Protein AF-A0A1Q4YQM9-F1 (afdb_monomer_lite)

Foldseek 3Di:
DDDQDDDLVLLPVQADPVQLVLLVVQLVVVQWADWDDAAQKTWTFGDDVHTKIKIWGQDPVGIFIAIPALCRVVRGCGSPVNNSSVVCCVVCVDDDDDHDDDDDPDDPVRVVVVLVPDDPVVVVVVLVVVCVVDLLSQLLVCVVVPDDLQPSHDCVVLLVQLCVLLVDPAAADPVRLSVSLVSLVVSLVVLLVSLVSLSLVSSLVSLVSSLVSLVVCCVRYPPNVSSVVSNVSSVVSNVSSVVSVVD

Secondary structure (DSSP, 8-state):
-------HHHHHHHS-HHHHHHHHHHHHTT-EEEEEEETTEEEEEEESSSEEEEEEEEETTEEEEEESSHHHHTT---HHHHHHHHHHHHH-TT--------PPPPPHHHHHHHHHTS-HHHHHHHHHHHHHH-HHHHHHHHHHTT--HHHHS--HHHHHHHHHHH--SS-B-HHHHHHHHHHHHHHHHHHHHHHHTT-HHHHHHHHHHHHHHHHHTTTTBS-HHHHHHHHHHHHHHHHHHHHHHT-

Structure (mmCIF, N/CA/C/O backbone):
data_AF-A0A1Q4YQM9-F1
#
_entry.id   AF-A0A1Q4YQM9-F1
#
loop_
_atom_site.group_PDB
_atom_site.id
_atom_site.type_symbol
_atom_site.label_atom_id
_atom_site.label_alt_id
_atom_site.label_comp_id
_atom_site.label_asym_id
_atom_site.label_entity_id
_atom_site.label_seq_id
_atom_site.pdbx_PDB_ins_code
_atom_site.Cartn_x
_atom_site.Cartn_y
_atom_site.Cartn_z
_atom_site.occupancy
_atom_site.B_iso_or_equiv
_atom_site.auth_seq_id
_atom_site.auth_comp_id
_atom_site.auth_asym_id
_atom_site.auth_atom_id
_atom_site.pdbx_PDB_model_num
ATOM 1 N N . MET A 1 1 ? -10.396 19.584 -38.833 1.00 38.09 1 MET A N 1
ATOM 2 C CA . MET A 1 1 ? -9.869 18.971 -37.594 1.00 38.09 1 MET A CA 1
ATOM 3 C C . MET A 1 1 ? -8.945 17.856 -38.032 1.00 38.09 1 MET A C 1
ATOM 5 O O . MET A 1 1 ? -9.412 16.983 -38.746 1.00 38.09 1 MET A O 1
ATOM 9 N N . VAL A 1 2 ? -7.650 17.946 -37.731 1.00 40.41 2 VAL A N 1
ATOM 10 C CA . VAL A 1 2 ? -6.676 16.933 -38.163 1.00 40.41 2 VAL A CA 1
ATOM 11 C C . VAL A 1 2 ? -6.858 15.712 -37.265 1.00 40.41 2 VAL A C 1
ATOM 13 O O . VAL A 1 2 ? -6.716 15.824 -36.047 1.00 40.41 2 VAL A O 1
ATOM 16 N N . ALA A 1 3 ? -7.261 14.588 -37.851 1.00 51.81 3 ALA A N 1
ATOM 17 C CA . ALA A 1 3 ? -7.254 13.307 -37.164 1.00 51.81 3 ALA A CA 1
ATOM 18 C C . ALA A 1 3 ? -5.792 12.949 -36.869 1.00 51.81 3 ALA A C 1
ATOM 20 O O . ALA A 1 3 ? -4.957 12.982 -37.769 1.00 51.81 3 ALA A O 1
ATOM 21 N N . VAL A 1 4 ? -5.469 12.681 -35.605 1.00 62.34 4 VAL A N 1
ATOM 22 C CA . VAL A 1 4 ? -4.157 12.141 -35.243 1.00 62.34 4 VAL A CA 1
ATOM 23 C C . VAL A 1 4 ? -4.211 10.656 -35.563 1.00 62.34 4 VAL A C 1
ATOM 25 O O . VAL A 1 4 ? -4.859 9.892 -34.849 1.00 62.34 4 VAL A O 1
ATOM 28 N N . GLU A 1 5 ? -3.593 10.277 -36.674 1.00 68.88 5 GLU A N 1
ATOM 29 C CA . GLU A 1 5 ? -3.421 8.881 -37.048 1.00 68.88 5 GLU A CA 1
ATOM 30 C C . GLU A 1 5 ? -2.278 8.301 -36.210 1.00 68.88 5 GLU A C 1
ATOM 32 O O . GLU A 1 5 ? -1.189 8.870 -36.156 1.00 68.88 5 GLU A O 1
ATOM 37 N N . VAL A 1 6 ? -2.556 7.221 -35.479 1.00 78.69 6 VAL A N 1
ATOM 38 C CA . VAL A 1 6 ? -1.548 6.510 -34.689 1.00 78.69 6 VAL A CA 1
ATOM 39 C C . VAL A 1 6 ? -1.203 5.237 -35.437 1.00 78.69 6 VAL A C 1
ATOM 41 O O . VAL A 1 6 ? -2.072 4.400 -35.669 1.00 78.69 6 VAL A O 1
ATOM 44 N N . ASP A 1 7 ? 0.065 5.091 -35.791 1.00 84.75 7 ASP A N 1
ATOM 45 C CA . ASP A 1 7 ? 0.609 3.928 -36.477 1.00 84.75 7 ASP A CA 1
ATOM 46 C C . ASP A 1 7 ? 1.768 3.304 -35.681 1.00 84.75 7 ASP A C 1
ATOM 48 O O . ASP A 1 7 ? 2.156 3.766 -34.603 1.00 84.75 7 ASP A O 1
ATOM 52 N N . VAL A 1 8 ? 2.335 2.218 -36.209 1.00 87.50 8 VAL A N 1
ATOM 53 C CA . VAL A 1 8 ? 3.475 1.538 -35.575 1.00 87.50 8 VAL A CA 1
ATOM 54 C C . VAL A 1 8 ? 4.694 2.467 -35.480 1.00 87.50 8 VAL A C 1
ATOM 56 O O . VAL A 1 8 ? 5.424 2.410 -34.489 1.00 87.50 8 VAL A O 1
ATOM 59 N N . GLY A 1 9 ? 4.893 3.354 -36.463 1.00 85.75 9 GLY A N 1
ATOM 60 C CA . GLY A 1 9 ? 5.963 4.355 -36.453 1.00 85.75 9 GLY A CA 1
ATOM 61 C C . GLY A 1 9 ? 5.841 5.332 -35.282 1.00 85.75 9 GLY A C 1
ATOM 62 O O . GLY A 1 9 ? 6.824 5.601 -34.594 1.00 85.75 9 GLY A O 1
ATOM 63 N N . THR A 1 10 ? 4.620 5.776 -34.988 1.00 86.62 10 THR A N 1
ATOM 64 C CA . THR A 1 10 ? 4.292 6.628 -33.841 1.00 86.62 10 THR A CA 1
ATOM 65 C C . THR A 1 10 ? 4.649 5.938 -32.530 1.00 86.62 10 THR A C 1
ATOM 67 O O . THR A 1 10 ? 5.300 6.535 -31.677 1.00 86.62 10 THR A O 1
ATOM 70 N N . VAL A 1 11 ? 4.278 4.663 -32.370 1.00 90.06 11 VAL A N 1
ATOM 71 C CA . VAL A 1 11 ? 4.613 3.883 -31.165 1.00 90.06 11 VAL A CA 1
ATOM 72 C C . VAL A 1 11 ? 6.128 3.714 -31.026 1.00 90.06 11 VAL A C 1
ATOM 74 O O . VAL A 1 11 ? 6.663 3.856 -29.927 1.00 90.06 11 VAL A O 1
ATOM 77 N N . ARG A 1 12 ? 6.833 3.469 -32.136 1.00 90.00 12 ARG A N 1
ATOM 78 C CA . ARG A 1 12 ? 8.295 3.335 -32.157 1.00 90.00 12 ARG A CA 1
ATOM 79 C C . ARG A 1 12 ? 9.017 4.636 -31.799 1.00 90.00 12 ARG A C 1
ATOM 81 O O . ARG A 1 12 ? 10.088 4.574 -31.217 1.00 90.00 12 ARG A O 1
ATOM 88 N N . GLY A 1 13 ? 8.436 5.796 -32.103 1.00 88.88 13 GLY A N 1
ATOM 89 C CA . GLY A 1 13 ? 8.988 7.100 -31.720 1.00 88.88 13 GLY A CA 1
ATOM 90 C C . GLY A 1 13 ? 8.779 7.483 -30.249 1.00 88.88 13 GLY A C 1
ATOM 91 O O . GLY A 1 13 ? 9.413 8.424 -29.780 1.00 88.88 13 GLY A O 1
ATOM 92 N N . LEU A 1 14 ? 7.894 6.787 -29.526 1.00 89.38 14 LEU A N 1
ATOM 93 C CA . LEU A 1 14 ? 7.572 7.077 -28.121 1.00 89.38 14 LEU A CA 1
ATOM 94 C C . LEU A 1 14 ? 8.358 6.221 -27.125 1.00 89.38 14 LEU A C 1
ATOM 96 O O . LEU A 1 14 ? 8.492 6.616 -25.969 1.00 89.38 14 LEU A O 1
ATOM 100 N N . ALA A 1 15 ? 8.839 5.057 -27.557 1.00 89.69 15 ALA A N 1
ATOM 101 C CA . ALA A 1 15 ? 9.571 4.107 -26.729 1.00 89.69 15 ALA A CA 1
ATOM 102 C C . ALA A 1 15 ? 11.045 4.045 -27.138 1.00 89.69 15 ALA A C 1
ATOM 104 O O . ALA A 1 15 ? 11.381 4.203 -28.312 1.00 89.69 15 ALA A O 1
ATOM 105 N N . ASP A 1 16 ? 11.927 3.753 -26.183 1.00 88.88 16 ASP A N 1
ATOM 106 C CA . ASP A 1 16 ? 13.296 3.367 -26.512 1.00 88.88 16 ASP A CA 1
ATOM 107 C C . ASP A 1 16 ? 13.315 2.025 -27.287 1.00 88.88 16 ASP A C 1
ATOM 109 O O . ASP A 1 16 ? 12.372 1.226 -27.174 1.00 88.88 16 ASP A O 1
ATOM 113 N N . PRO A 1 17 ? 14.376 1.735 -28.066 1.00 87.19 17 PRO A N 1
ATOM 114 C CA . PRO A 1 17 ? 14.434 0.532 -28.897 1.00 87.19 17 PRO A CA 1
ATOM 115 C C . PRO A 1 17 ? 14.238 -0.782 -28.124 1.00 87.19 17 PRO A C 1
ATOM 117 O O . PRO A 1 17 ? 13.529 -1.665 -28.608 1.00 87.19 17 PRO A O 1
ATOM 120 N N . LYS A 1 18 ? 14.799 -0.894 -26.909 1.00 85.31 18 LYS A N 1
ATOM 121 C CA . LYS A 1 18 ? 14.721 -2.103 -26.069 1.00 85.31 18 LYS A CA 1
ATOM 122 C C . LYS A 1 18 ? 13.300 -2.294 -25.528 1.00 85.31 18 LYS A C 1
ATOM 124 O O . LYS A 1 18 ? 12.785 -3.413 -25.511 1.00 85.31 18 LYS A O 1
ATOM 129 N N . SER A 1 19 ? 12.621 -1.218 -25.125 1.00 90.00 19 SER A N 1
ATOM 130 C CA . SER A 1 19 ? 11.203 -1.263 -24.742 1.00 90.00 19 SER A CA 1
ATOM 131 C C . SER A 1 19 ? 10.294 -1.633 -25.908 1.00 90.00 19 SER A C 1
ATOM 133 O O . SER A 1 19 ? 9.313 -2.353 -25.699 1.00 90.00 19 SER A O 1
ATOM 135 N N . PHE A 1 20 ? 10.600 -1.160 -27.120 1.00 92.00 20 PHE A N 1
ATOM 136 C CA . PHE A 1 20 ? 9.814 -1.487 -28.305 1.00 92.00 20 PHE A CA 1
ATOM 137 C C . PHE A 1 20 ? 9.898 -2.980 -28.642 1.00 92.00 20 PHE A C 1
ATOM 139 O O . PHE A 1 20 ? 8.862 -3.638 -28.722 1.00 92.00 20 PHE A O 1
ATOM 146 N N . GLU A 1 21 ? 11.115 -3.519 -28.744 1.00 89.25 21 GLU A N 1
ATOM 147 C CA . GLU A 1 21 ? 11.377 -4.939 -29.021 1.00 89.25 21 GLU A CA 1
ATOM 148 C C . GLU A 1 21 ? 10.673 -5.851 -28.005 1.00 89.25 21 GLU A C 1
ATOM 150 O O . GLU A 1 21 ? 9.863 -6.705 -28.368 1.00 89.25 21 GLU A O 1
ATOM 155 N N . ARG A 1 22 ? 10.856 -5.588 -26.705 1.00 89.88 22 ARG A N 1
ATOM 156 C CA . ARG A 1 22 ? 10.175 -6.350 -25.643 1.00 89.88 22 ARG A CA 1
ATOM 157 C C . ARG A 1 22 ? 8.652 -6.207 -25.697 1.00 89.88 22 ARG A C 1
ATOM 159 O O . ARG A 1 22 ? 7.922 -7.116 -25.302 1.00 89.88 22 ARG A O 1
ATOM 166 N N . GLY A 1 23 ? 8.144 -5.064 -26.151 1.00 91.31 23 GLY A N 1
ATOM 167 C CA . GLY A 1 23 ? 6.715 -4.858 -26.373 1.00 91.31 23 GLY A CA 1
ATOM 168 C C . GLY A 1 23 ? 6.155 -5.769 -27.470 1.00 91.31 23 GLY A C 1
ATOM 169 O O . GLY A 1 23 ? 5.066 -6.327 -27.306 1.00 91.31 23 GLY A O 1
ATOM 170 N N . GLU A 1 24 ? 6.910 -5.968 -28.554 1.00 92.75 24 GLU A N 1
ATOM 171 C CA . GLU A 1 24 ? 6.566 -6.918 -29.619 1.00 92.75 24 GLU A CA 1
ATOM 172 C C . GLU A 1 24 ? 6.553 -8.359 -29.100 1.00 92.75 24 GLU A C 1
ATOM 174 O O . GLU A 1 24 ? 5.589 -9.089 -29.349 1.00 92.75 24 GLU A O 1
ATOM 179 N N . GLU A 1 25 ? 7.557 -8.744 -28.309 1.00 87.44 25 GLU A N 1
ATOM 180 C CA . GLU A 1 25 ? 7.632 -10.064 -27.671 1.00 87.44 25 GLU A CA 1
ATOM 181 C C . GLU A 1 25 ? 6.426 -10.339 -26.764 1.00 87.44 25 GLU A C 1
ATOM 183 O O . GLU A 1 25 ? 5.825 -11.410 -26.825 1.00 87.44 25 GLU A O 1
ATOM 188 N N . TYR A 1 26 ? 6.022 -9.370 -25.936 1.00 86.12 26 TYR A N 1
ATOM 189 C CA . TYR A 1 26 ? 4.889 -9.535 -25.017 1.00 86.12 26 TYR A CA 1
ATOM 190 C C . TYR A 1 26 ? 3.564 -9.695 -25.760 1.00 86.12 26 TYR A C 1
ATOM 192 O O . TYR A 1 26 ? 2.707 -10.487 -25.352 1.00 86.12 26 TYR A O 1
ATOM 200 N N . LEU A 1 27 ? 3.392 -8.962 -26.860 1.00 87.81 27 LEU A N 1
ATOM 201 C CA . LEU A 1 27 ? 2.240 -9.133 -27.732 1.00 87.81 27 LEU A CA 1
ATOM 202 C C . LEU A 1 27 ? 2.256 -10.508 -28.410 1.00 87.81 27 LEU A C 1
ATOM 204 O O . LEU A 1 27 ? 1.228 -11.185 -28.426 1.00 87.81 27 LEU A O 1
ATOM 208 N N . ALA A 1 28 ? 3.405 -10.933 -28.941 1.00 81.56 28 ALA A N 1
ATOM 209 C CA . ALA A 1 28 ? 3.567 -12.244 -29.569 1.00 81.56 28 ALA A CA 1
ATOM 210 C C . ALA A 1 28 ? 3.307 -13.394 -28.581 1.00 81.56 28 ALA A C 1
ATOM 212 O O . ALA A 1 28 ? 2.657 -14.373 -28.934 1.00 81.56 28 ALA A O 1
ATOM 213 N N . ALA A 1 29 ? 3.717 -13.231 -27.321 1.00 80.31 29 ALA A N 1
ATOM 214 C CA . ALA A 1 29 ? 3.459 -14.168 -26.231 1.00 80.31 29 ALA A CA 1
ATOM 215 C C . ALA A 1 29 ? 2.008 -14.135 -25.702 1.00 80.31 29 ALA A C 1
ATOM 217 O O . ALA A 1 29 ? 1.689 -14.839 -24.745 1.00 80.31 29 ALA A O 1
ATOM 218 N N . GLY A 1 30 ? 1.120 -13.309 -26.272 1.00 80.06 30 GLY A N 1
ATOM 219 C CA . GLY A 1 30 ? -0.293 -13.249 -25.884 1.00 80.06 30 GLY A CA 1
ATOM 220 C C . GLY A 1 30 ? -0.543 -12.689 -24.479 1.00 80.06 30 GLY A C 1
ATOM 221 O O . GLY A 1 30 ? -1.596 -12.947 -23.897 1.00 80.06 30 GLY A O 1
ATOM 222 N N . ARG A 1 31 ? 0.404 -11.918 -23.931 1.00 85.81 31 ARG A N 1
ATOM 223 C CA . ARG A 1 31 ? 0.367 -11.396 -22.552 1.00 85.81 31 ARG A CA 1
ATOM 224 C C . ARG A 1 31 ? -0.571 -10.204 -22.362 1.00 85.81 31 ARG A C 1
ATOM 226 O O . ARG A 1 31 ? -0.808 -9.769 -21.240 1.00 85.81 31 ARG A O 1
ATOM 233 N N . VAL A 1 32 ? -1.110 -9.646 -23.443 1.00 88.56 32 VAL A N 1
ATOM 234 C CA . VAL A 1 32 ? -2.056 -8.526 -23.389 1.00 88.56 32 VAL A CA 1
ATOM 235 C C . VAL A 1 32 ? -3.478 -9.070 -23.246 1.00 88.56 32 VAL A C 1
ATOM 237 O O . VAL A 1 32 ? -3.999 -9.748 -24.130 1.00 88.56 32 VAL A O 1
ATOM 240 N N . ARG A 1 33 ? -4.126 -8.756 -22.125 1.00 82.44 33 ARG A N 1
ATOM 241 C CA . ARG A 1 33 ? -5.477 -9.195 -21.761 1.00 82.44 33 ARG A CA 1
ATOM 242 C C . ARG A 1 33 ? -6.412 -8.003 -21.592 1.00 82.44 33 ARG A C 1
ATOM 244 O O . ARG A 1 33 ? -5.987 -6.891 -21.284 1.00 82.44 33 ARG A O 1
ATOM 251 N N . ARG A 1 34 ? -7.718 -8.263 -21.725 1.00 79.56 34 ARG A N 1
ATOM 252 C CA . ARG A 1 34 ? -8.793 -7.297 -21.422 1.00 79.56 34 ARG A CA 1
ATOM 253 C C . ARG A 1 34 ? -8.592 -5.940 -22.115 1.00 79.56 34 ARG A C 1
ATOM 255 O O . ARG A 1 34 ? -8.794 -4.898 -21.495 1.00 79.56 34 ARG A O 1
ATOM 262 N N . VAL A 1 35 ? -8.162 -5.961 -23.379 1.00 83.50 35 VAL A N 1
ATOM 263 C CA . VAL A 1 35 ? -8.055 -4.743 -24.188 1.00 83.50 35 VAL A CA 1
ATOM 264 C C . VAL A 1 35 ? -9.456 -4.169 -24.362 1.00 83.50 35 VAL A C 1
ATOM 266 O O . VAL A 1 35 ? -10.364 -4.860 -24.818 1.00 83.50 35 VAL A O 1
ATOM 269 N N . ALA A 1 36 ? -9.627 -2.916 -23.969 1.00 79.06 36 ALA A N 1
ATOM 270 C CA . ALA A 1 36 ? -10.866 -2.175 -24.111 1.00 79.06 36 ALA A CA 1
ATOM 271 C C . ALA A 1 36 ? -10.549 -0.782 -24.648 1.00 79.06 36 ALA A C 1
ATOM 273 O O . ALA A 1 36 ? -9.665 -0.098 -24.130 1.00 79.06 36 ALA A O 1
ATOM 274 N N . VAL A 1 37 ? -11.287 -0.371 -25.673 1.00 81.94 37 VAL A N 1
ATOM 275 C CA . VAL A 1 37 ? -11.191 0.957 -26.280 1.00 81.94 37 VAL A CA 1
ATOM 276 C C . VA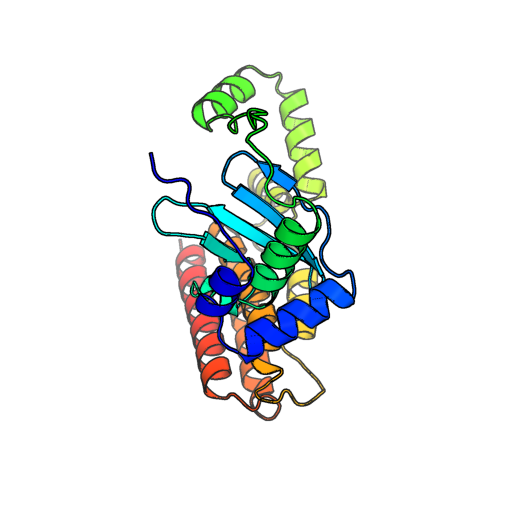L A 1 37 ? -12.392 1.779 -25.819 1.00 81.94 37 VAL A C 1
ATOM 278 O O . VAL A 1 37 ? -13.523 1.297 -25.839 1.00 81.94 37 VAL A O 1
ATOM 281 N N . ASP A 1 38 ? -12.137 3.002 -25.369 1.00 67.81 38 ASP A N 1
ATOM 282 C CA . ASP A 1 38 ? -13.124 3.939 -24.835 1.00 67.81 38 ASP A CA 1
ATOM 283 C C . ASP A 1 38 ? -12.843 5.344 -25.382 1.00 67.81 38 ASP A C 1
ATOM 285 O O . ASP A 1 38 ? -11.981 6.072 -24.879 1.00 67.81 38 ASP A O 1
ATOM 289 N N . GLY A 1 39 ? -13.529 5.700 -26.473 1.00 73.88 39 GLY A N 1
ATOM 290 C CA . GLY A 1 39 ? -13.362 6.977 -27.164 1.00 73.88 39 GLY A CA 1
ATOM 291 C C . GLY A 1 39 ? -11.933 7.186 -27.671 1.00 73.88 39 GLY A C 1
ATOM 292 O O . GLY A 1 39 ? -11.551 6.656 -28.708 1.00 73.88 39 GLY A O 1
ATOM 293 N N . THR A 1 40 ? -11.154 7.995 -26.949 1.00 78.50 40 THR A N 1
ATOM 294 C CA . THR A 1 40 ? -9.736 8.270 -27.240 1.00 78.50 40 THR A CA 1
ATOM 295 C C . THR A 1 40 ? -8.787 7.559 -26.278 1.00 78.50 40 THR A C 1
ATOM 297 O O . THR A 1 40 ? -7.625 7.938 -26.190 1.00 78.50 40 THR A O 1
ATOM 300 N N . SER A 1 41 ? -9.258 6.582 -25.506 1.00 82.94 41 SER A N 1
ATOM 301 C CA . SER A 1 41 ? -8.451 5.857 -24.529 1.00 82.94 41 SER A CA 1
ATOM 302 C C . SER A 1 41 ? -8.445 4.363 -24.816 1.00 82.94 41 SER A C 1
ATOM 304 O O . SER A 1 41 ? -9.469 3.786 -25.168 1.00 82.94 41 SER A O 1
ATOM 306 N N . VAL A 1 42 ? -7.298 3.719 -24.633 1.00 88.75 42 VAL A N 1
ATOM 307 C CA . VAL A 1 42 ? -7.148 2.265 -24.699 1.00 88.75 42 VAL A CA 1
ATOM 308 C C . VAL A 1 42 ? -6.683 1.790 -23.340 1.00 88.75 42 VAL A C 1
ATOM 310 O O . VAL A 1 42 ? -5.647 2.225 -22.851 1.00 88.75 42 VAL A O 1
ATOM 313 N N . THR A 1 43 ? -7.420 0.877 -22.723 1.00 90.12 43 THR A N 1
ATOM 314 C CA . THR A 1 43 ? -7.008 0.231 -21.476 1.00 90.12 43 THR A CA 1
ATOM 315 C C . THR A 1 43 ? -6.741 -1.241 -21.703 1.00 90.12 43 THR A C 1
ATOM 317 O O . THR A 1 43 ? -7.474 -1.889 -22.445 1.00 90.12 43 THR A O 1
ATOM 320 N N . ALA A 1 44 ? -5.728 -1.781 -21.040 1.00 90.44 44 ALA A N 1
ATOM 321 C CA . ALA A 1 44 ? -5.449 -3.208 -21.046 1.00 90.44 44 ALA A CA 1
ATOM 322 C C . ALA A 1 44 ? -4.845 -3.648 -19.714 1.00 90.44 44 ALA A C 1
ATOM 324 O O . ALA A 1 44 ? -4.382 -2.838 -18.907 1.00 90.44 44 ALA A O 1
ATOM 325 N N . THR A 1 45 ? -4.855 -4.956 -19.490 1.00 88.25 45 THR A N 1
ATOM 326 C CA . THR A 1 45 ? -4.042 -5.606 -18.464 1.00 88.25 45 THR A CA 1
ATOM 327 C C . THR A 1 45 ? -2.946 -6.385 -19.172 1.00 88.25 45 THR A C 1
ATOM 329 O O . THR A 1 45 ? -3.258 -7.233 -20.000 1.00 88.25 45 THR A O 1
ATOM 332 N N . VAL A 1 46 ? -1.679 -6.106 -18.882 1.00 88.69 46 VAL A N 1
ATOM 333 C CA . VAL A 1 46 ? -0.554 -6.835 -19.478 1.00 88.69 46 VAL A CA 1
ATOM 334 C C . VAL A 1 46 ? 0.088 -7.717 -18.418 1.00 88.69 46 VAL A C 1
ATOM 336 O O . VAL A 1 46 ? 0.492 -7.228 -17.365 1.00 88.69 46 VAL A O 1
ATOM 339 N N . GLU A 1 47 ? 0.154 -9.014 -18.694 1.00 79.56 47 GLU A N 1
ATOM 340 C CA . GLU A 1 47 ? 0.790 -10.023 -17.850 1.00 79.56 47 GLU A CA 1
ATOM 341 C C . GLU A 1 47 ? 2.314 -9.935 -18.020 1.00 79.56 47 GLU A C 1
ATOM 343 O O . GLU A 1 47 ? 2.868 -10.289 -19.057 1.00 79.56 47 GLU A O 1
ATOM 348 N N . GLY A 1 48 ? 3.005 -9.402 -17.017 1.00 77.56 48 GLY A N 1
ATOM 349 C CA . GLY A 1 48 ? 4.457 -9.494 -16.874 1.00 77.56 48 GLY A CA 1
ATOM 350 C C . GLY A 1 48 ? 4.793 -10.354 -15.664 1.00 77.56 48 GLY A C 1
ATOM 351 O O . GLY A 1 48 ? 4.185 -11.399 -15.460 1.00 77.56 48 GLY A O 1
ATOM 352 N N . SER A 1 49 ? 5.701 -9.872 -14.816 1.00 69.75 49 SER A N 1
ATOM 353 C CA . SER A 1 49 ? 5.860 -10.419 -13.462 1.00 69.75 49 SER A CA 1
ATOM 354 C C . SER A 1 49 ? 4.549 -10.318 -12.659 1.00 69.75 49 SER A C 1
ATOM 356 O O . SER A 1 49 ? 4.264 -11.172 -11.833 1.00 69.75 49 SER A O 1
ATOM 358 N N . TYR A 1 50 ? 3.730 -9.294 -12.949 1.00 72.75 50 TYR A N 1
ATOM 359 C CA . TYR A 1 50 ? 2.388 -9.072 -12.400 1.00 72.75 50 TYR A CA 1
ATOM 360 C C . TYR A 1 50 ? 1.436 -8.617 -13.505 1.00 72.75 50 TYR A C 1
ATOM 362 O O . TYR A 1 50 ? 1.847 -8.282 -14.619 1.00 72.75 50 TYR A O 1
ATOM 370 N N . ALA A 1 51 ? 0.149 -8.559 -13.178 1.00 77.75 51 ALA A N 1
ATOM 371 C CA . ALA A 1 51 ? -0.852 -7.921 -14.016 1.00 77.75 51 ALA A CA 1
ATOM 372 C C . ALA A 1 51 ? -0.728 -6.389 -13.927 1.00 77.75 51 ALA A C 1
ATOM 374 O O . ALA A 1 51 ? -1.197 -5.766 -12.970 1.00 77.75 51 ALA A O 1
ATOM 375 N N . TYR A 1 52 ? -0.124 -5.768 -14.939 1.00 85.00 52 TYR A N 1
ATOM 376 C CA . TYR A 1 52 ? 0.018 -4.316 -15.011 1.00 85.00 52 TYR A CA 1
ATOM 377 C C . TYR A 1 52 ? -1.163 -3.684 -15.739 1.00 85.00 52 TYR A C 1
ATOM 379 O O . TYR A 1 52 ? -1.551 -4.121 -16.824 1.00 85.00 52 TYR A O 1
ATOM 387 N N . ARG A 1 53 ? -1.728 -2.619 -15.163 1.00 91.75 53 ARG A N 1
ATOM 388 C CA . ARG A 1 53 ? -2.783 -1.837 -15.814 1.00 91.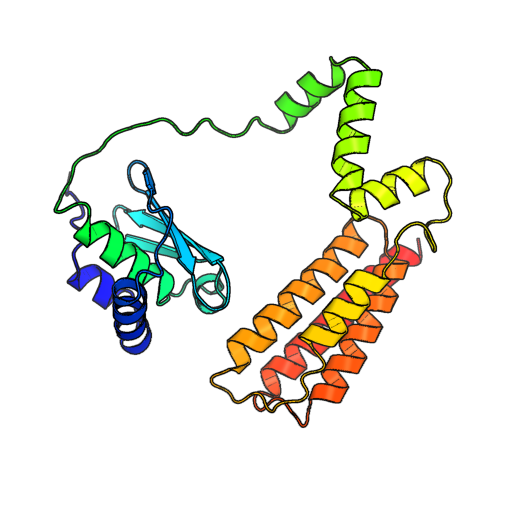75 53 ARG A CA 1
ATOM 389 C C . ARG A 1 53 ? -2.141 -0.800 -16.718 1.00 91.75 53 ARG A C 1
ATOM 391 O O . ARG A 1 53 ? -1.356 0.030 -16.260 1.00 91.75 53 ARG A O 1
ATOM 398 N N . VAL A 1 54 ? -2.498 -0.850 -17.991 1.00 93.50 54 VAL A N 1
ATOM 399 C CA . VAL A 1 54 ? -2.043 0.091 -19.010 1.00 93.50 54 VAL A CA 1
ATOM 400 C C . VAL A 1 54 ? -3.219 0.944 -19.443 1.00 93.50 54 VAL A C 1
ATOM 402 O O . VAL A 1 54 ? -4.326 0.438 -19.639 1.00 93.50 54 VAL A O 1
ATOM 405 N N . ARG A 1 55 ? -2.967 2.239 -19.608 1.00 92.81 55 ARG A N 1
ATOM 406 C CA . ARG A 1 55 ? -3.876 3.185 -20.237 1.00 92.81 55 ARG A CA 1
ATOM 407 C C . ARG A 1 55 ? -3.115 4.015 -21.257 1.00 92.81 55 ARG A C 1
ATOM 409 O O . ARG A 1 55 ? -2.166 4.703 -20.904 1.00 92.81 55 ARG A O 1
ATOM 416 N N . LEU A 1 56 ? -3.564 3.980 -22.498 1.00 92.00 56 LEU A N 1
ATOM 417 C CA . LEU A 1 56 ? -3.116 4.863 -23.559 1.00 92.00 56 LEU A CA 1
ATOM 418 C C . LEU A 1 56 ? -4.197 5.909 -23.799 1.00 92.00 56 LEU A C 1
ATOM 420 O O . LEU A 1 56 ? -5.375 5.573 -23.784 1.00 92.00 56 LEU A O 1
ATOM 424 N N . ASP A 1 57 ? -3.821 7.160 -24.025 1.00 88.56 57 ASP A N 1
ATOM 425 C CA . ASP A 1 57 ? -4.748 8.218 -24.415 1.00 88.56 57 ASP A CA 1
ATOM 426 C C . ASP A 1 57 ? -4.250 8.862 -25.717 1.00 88.56 57 ASP A C 1
ATOM 428 O O . ASP A 1 57 ? -3.128 9.373 -25.785 1.00 88.56 57 ASP A O 1
ATOM 432 N N . VAL A 1 58 ? -5.093 8.844 -26.748 1.00 85.06 58 VAL A N 1
ATOM 433 C CA . VAL A 1 58 ? -4.905 9.558 -28.012 1.00 85.06 58 VAL A CA 1
ATOM 434 C C . VAL A 1 58 ? -5.257 11.023 -27.781 1.00 85.06 58 VAL A C 1
ATOM 436 O O . VAL A 1 58 ? -6.400 11.385 -27.496 1.00 85.06 58 VAL A O 1
ATOM 439 N N . THR A 1 59 ? -4.257 11.885 -27.887 1.00 79.06 59 THR A N 1
ATOM 440 C CA . THR A 1 59 ? -4.383 13.328 -27.679 1.00 79.06 59 THR A CA 1
ATOM 441 C C . THR A 1 59 ? -4.180 14.076 -28.993 1.00 79.06 59 THR A C 1
ATOM 443 O O . THR A 1 59 ? -3.711 13.518 -29.981 1.00 79.06 59 THR A O 1
ATOM 446 N N . ARG A 1 60 ? -4.442 15.391 -29.001 1.00 69.19 60 ARG A N 1
ATOM 447 C CA . ARG A 1 60 ? -4.125 16.252 -30.159 1.00 69.19 60 ARG A CA 1
ATOM 448 C C . ARG A 1 60 ? -2.625 16.308 -30.492 1.00 69.19 60 ARG A C 1
ATOM 450 O O . ARG A 1 60 ? -2.278 16.805 -31.554 1.00 69.19 60 ARG A O 1
ATOM 457 N N . ARG A 1 61 ? -1.753 15.869 -29.575 1.00 69.00 61 ARG A N 1
ATOM 458 C CA . ARG A 1 61 ? -0.288 15.871 -29.721 1.00 69.00 61 ARG A CA 1
ATOM 459 C C . ARG A 1 61 ? 0.289 14.487 -30.049 1.00 69.00 61 ARG A C 1
ATOM 461 O O . ARG A 1 61 ? 1.502 14.368 -30.122 1.00 69.00 61 ARG A O 1
ATOM 468 N N . GLY A 1 62 ? -0.548 13.460 -30.214 1.00 78.50 62 GLY A N 1
ATOM 469 C CA . GLY A 1 62 ? -0.101 12.075 -30.379 1.00 78.50 62 GLY A CA 1
ATOM 470 C C . GLY A 1 62 ? -0.633 11.146 -29.290 1.00 78.50 62 GLY A C 1
ATOM 471 O O . GLY A 1 62 ? -1.546 11.493 -28.535 1.00 78.50 62 GLY A O 1
ATOM 472 N N . LEU A 1 63 ? -0.048 9.955 -29.212 1.00 86.44 63 LEU A N 1
ATOM 473 C CA . LEU A 1 63 ? -0.373 8.934 -28.222 1.00 86.44 63 LEU A CA 1
ATOM 474 C C . LEU A 1 63 ? 0.407 9.185 -26.922 1.00 86.44 63 LEU A C 1
ATOM 476 O O . LEU A 1 63 ? 1.617 9.377 -26.948 1.00 86.44 63 LEU A O 1
ATOM 480 N N . SER A 1 64 ? -0.275 9.156 -25.781 1.00 88.38 64 SER A N 1
ATOM 481 C CA . SER A 1 64 ? 0.358 9.137 -24.456 1.00 88.38 64 SER A CA 1
ATOM 482 C C . SER A 1 64 ? 0.055 7.821 -23.749 1.00 88.38 64 SER A C 1
ATOM 484 O O . SER A 1 64 ? -0.997 7.229 -23.988 1.00 88.38 64 SER A O 1
ATOM 486 N N . GLY A 1 65 ? 0.964 7.349 -22.897 1.00 90.06 65 GLY A N 1
ATOM 487 C CA . GLY A 1 65 ? 0.829 6.078 -22.189 1.00 90.06 65 GLY A CA 1
ATOM 488 C C . GLY A 1 65 ? 1.076 6.233 -20.695 1.00 90.06 65 GLY A C 1
ATOM 489 O O . GLY A 1 65 ? 1.979 6.949 -20.283 1.00 90.06 65 GLY A O 1
ATOM 490 N N . ARG A 1 66 ? 0.265 5.554 -19.886 1.00 90.25 66 ARG A N 1
ATOM 491 C CA . ARG A 1 66 ? 0.459 5.364 -18.447 1.00 90.25 66 ARG A CA 1
ATOM 492 C C . ARG A 1 66 ? 0.406 3.877 -18.151 1.00 90.25 66 ARG A C 1
ATOM 494 O O . ARG A 1 66 ? -0.522 3.188 -18.579 1.00 90.25 66 ARG A O 1
ATOM 501 N N . CYS A 1 67 ? 1.376 3.381 -17.399 1.00 90.31 67 CYS A N 1
ATOM 502 C CA . CYS A 1 67 ? 1.396 1.997 -16.952 1.00 90.31 67 CYS A CA 1
ATOM 503 C C . CYS A 1 67 ? 1.664 1.951 -15.453 1.00 90.31 67 CYS A C 1
ATOM 505 O O . CYS A 1 67 ? 2.452 2.735 -14.944 1.00 90.31 67 CYS A O 1
ATOM 507 N N . SER A 1 68 ? 1.030 1.011 -14.753 1.00 84.25 68 SER A N 1
ATOM 508 C CA . SER A 1 68 ? 1.296 0.763 -13.333 1.00 84.25 68 SER A CA 1
ATOM 509 C C . SER A 1 68 ? 2.597 -0.014 -13.070 1.00 84.25 68 SER A C 1
ATOM 511 O O . SER A 1 68 ? 2.743 -0.568 -11.984 1.00 84.25 68 SER A O 1
ATOM 513 N N . CYS A 1 69 ? 3.483 -0.158 -14.061 1.00 82.19 69 CYS A N 1
ATOM 514 C CA . CYS A 1 69 ? 4.801 -0.771 -13.886 1.00 82.19 69 CYS A CA 1
ATOM 515 C C . CYS A 1 69 ? 5.850 0.296 -13.534 1.00 82.19 69 CYS A C 1
ATOM 517 O O . CYS A 1 69 ? 5.632 1.448 -13.903 1.00 82.19 69 CYS A O 1
ATOM 519 N N . PRO A 1 70 ? 6.998 -0.079 -12.937 1.00 73.69 70 PRO A N 1
ATOM 520 C CA . PRO A 1 70 ? 8.045 0.859 -12.502 1.00 73.69 70 PRO A CA 1
ATOM 521 C C . PRO A 1 70 ? 8.432 1.876 -13.576 1.00 73.69 70 PRO A C 1
ATOM 523 O O . PRO A 1 70 ? 8.115 3.048 -13.447 1.00 73.69 70 PRO A O 1
ATOM 526 N N . HIS A 1 71 ? 8.900 1.405 -14.737 1.00 75.69 71 HIS A N 1
ATOM 527 C CA . HIS A 1 71 ? 9.263 2.296 -15.848 1.00 75.69 71 HIS A CA 1
ATOM 528 C C . HIS A 1 71 ? 8.121 3.198 -16.349 1.00 75.69 71 HIS A C 1
ATOM 530 O O . HIS A 1 71 ? 8.358 4.225 -16.969 1.00 75.69 71 HIS A O 1
ATOM 536 N N . GLY A 1 72 ? 6.864 2.785 -16.167 1.00 74.56 72 GLY A N 1
ATOM 537 C CA . GLY A 1 72 ? 5.704 3.569 -16.585 1.00 74.56 72 GLY A CA 1
ATOM 538 C C . GLY A 1 72 ? 5.283 4.620 -15.558 1.00 74.56 72 GLY A C 1
ATOM 539 O O . GLY A 1 72 ? 4.580 5.560 -15.931 1.00 74.56 72 GLY A O 1
ATOM 540 N N . ALA A 1 73 ? 5.691 4.462 -14.294 1.00 68.56 73 ALA A N 1
ATOM 541 C CA . ALA A 1 73 ? 5.425 5.411 -13.219 1.00 68.56 73 ALA A CA 1
ATOM 542 C C . ALA A 1 73 ? 6.208 6.718 -13.425 1.00 68.56 73 ALA A C 1
ATOM 544 O O . ALA A 1 73 ? 5.640 7.790 -13.228 1.00 68.56 73 ALA A O 1
ATOM 545 N N . ASP A 1 74 ? 7.423 6.631 -13.977 1.00 66.50 74 ASP A N 1
ATOM 546 C CA . ASP A 1 74 ? 8.271 7.784 -14.334 1.00 66.50 74 ASP A CA 1
ATOM 547 C C . ASP A 1 74 ? 7.850 8.472 -15.646 1.00 66.50 74 ASP A C 1
ATOM 549 O O . ASP A 1 74 ? 8.530 9.354 -16.170 1.00 66.50 74 ASP A O 1
ATOM 553 N N . GLY A 1 75 ? 6.713 8.060 -16.217 1.00 70.56 75 GLY A N 1
ATOM 554 C CA . GLY A 1 75 ? 6.167 8.618 -17.452 1.00 70.56 75 GLY A CA 1
ATOM 555 C C . GLY A 1 75 ? 6.794 8.071 -18.736 1.00 70.56 75 GLY A C 1
ATOM 556 O O . GLY A 1 75 ? 6.418 8.528 -19.819 1.00 70.56 75 GLY A O 1
ATOM 557 N N . ALA A 1 76 ? 7.695 7.083 -18.661 1.00 81.88 76 ALA A N 1
ATOM 558 C CA . ALA A 1 76 ? 8.263 6.467 -19.854 1.00 81.88 76 ALA A CA 1
ATOM 559 C C . ALA A 1 76 ? 7.239 5.574 -20.576 1.00 81.88 76 ALA A C 1
ATOM 561 O O . ALA A 1 76 ? 6.400 4.889 -19.974 1.00 81.88 76 ALA A O 1
ATOM 562 N N . PHE A 1 77 ? 7.328 5.528 -21.907 1.00 90.19 77 PHE A N 1
ATOM 563 C CA . PHE A 1 77 ? 6.490 4.654 -22.723 1.00 90.19 77 PHE A CA 1
ATOM 564 C C . PHE A 1 77 ? 7.037 3.218 -22.702 1.00 90.19 77 PHE A C 1
ATOM 566 O O . PHE A 1 77 ? 7.682 2.743 -23.631 1.00 90.19 77 PHE A O 1
ATOM 573 N N . CYS A 1 78 ? 6.792 2.523 -21.592 1.00 93.38 78 CYS A N 1
ATOM 574 C CA . CYS A 1 78 ? 7.343 1.194 -21.341 1.00 93.38 78 CYS A CA 1
ATOM 575 C C . CYS A 1 78 ? 6.858 0.120 -22.338 1.00 93.38 78 CYS A C 1
ATOM 577 O O . CYS A 1 78 ? 5.822 0.254 -22.998 1.00 93.38 78 CYS A O 1
ATOM 579 N N . LYS A 1 79 ? 7.532 -1.034 -22.334 1.00 93.44 79 LYS A N 1
ATOM 580 C CA . LYS A 1 79 ? 7.143 -2.241 -23.091 1.00 93.44 79 LYS A CA 1
ATOM 581 C C . LYS A 1 79 ? 5.666 -2.650 -22.963 1.00 93.44 79 LYS A C 1
ATOM 583 O O . LYS A 1 79 ? 5.084 -3.131 -23.929 1.00 93.44 79 LYS A O 1
ATOM 588 N N . HIS A 1 80 ? 5.017 -2.437 -21.812 1.00 95.12 80 HIS A N 1
ATOM 589 C CA . HIS A 1 80 ? 3.589 -2.749 -21.646 1.00 95.12 80 HIS A CA 1
ATOM 590 C C . HIS A 1 80 ? 2.688 -1.760 -22.404 1.00 95.12 80 HIS A C 1
ATOM 592 O O . HIS A 1 80 ? 1.665 -2.163 -22.965 1.00 95.12 80 HIS A O 1
ATOM 598 N N . CYS A 1 81 ? 3.075 -0.479 -22.451 1.00 94.56 81 CYS A N 1
ATOM 599 C CA . CYS A 1 81 ? 2.428 0.532 -23.287 1.00 94.56 81 CYS A CA 1
ATOM 600 C C . CYS A 1 81 ? 2.589 0.181 -24.769 1.00 94.56 81 CYS A C 1
ATOM 602 O O . CYS A 1 81 ? 1.597 0.204 -25.495 1.00 94.56 81 CYS A O 1
ATOM 604 N N . VAL A 1 82 ? 3.791 -0.234 -25.192 1.00 95.50 82 VAL A N 1
ATOM 605 C CA . VAL A 1 82 ? 4.050 -0.710 -26.563 1.00 95.50 82 VAL A CA 1
ATOM 606 C C . VAL A 1 82 ? 3.184 -1.923 -26.896 1.00 95.50 82 VAL A C 1
ATOM 608 O O . VAL A 1 82 ? 2.424 -1.873 -27.859 1.00 95.50 82 VAL A O 1
ATOM 611 N N . ALA A 1 83 ? 3.222 -2.981 -26.081 1.00 94.81 83 ALA A N 1
ATOM 612 C CA . ALA A 1 83 ? 2.438 -4.195 -26.310 1.00 94.81 83 ALA A CA 1
ATOM 613 C C . ALA A 1 83 ? 0.934 -3.895 -26.412 1.00 94.81 83 ALA A C 1
ATOM 615 O O . ALA A 1 83 ? 0.250 -4.424 -27.287 1.00 94.81 83 ALA A O 1
ATOM 616 N N . THR A 1 84 ? 0.423 -2.999 -25.560 1.00 94.44 84 THR A N 1
ATOM 617 C CA . THR A 1 84 ? -0.979 -2.553 -25.594 1.00 94.44 84 THR A CA 1
ATOM 618 C C . THR A 1 84 ? -1.293 -1.749 -26.855 1.00 94.44 84 THR A C 1
ATOM 620 O O . THR A 1 84 ? -2.335 -1.972 -27.469 1.00 94.44 84 THR A O 1
ATOM 623 N N . ALA A 1 85 ? -0.403 -0.843 -27.270 1.00 93.31 85 ALA A N 1
ATOM 624 C CA . ALA A 1 85 ? -0.588 -0.027 -28.466 1.00 93.31 85 ALA A CA 1
ATOM 625 C C . ALA A 1 85 ? -0.591 -0.898 -29.726 1.00 93.31 85 ALA A C 1
ATOM 627 O O . ALA A 1 85 ? -1.485 -0.787 -30.557 1.00 93.31 85 ALA A O 1
ATOM 628 N N . LEU A 1 86 ? 0.353 -1.833 -29.830 1.00 92.56 86 LEU A N 1
ATOM 629 C CA . LEU A 1 86 ? 0.424 -2.782 -30.935 1.00 92.56 86 LEU A CA 1
ATOM 630 C C . LEU A 1 86 ? -0.771 -3.750 -30.935 1.00 92.56 86 LEU A C 1
ATOM 632 O O . LEU A 1 86 ? -1.312 -4.046 -31.999 1.00 92.56 86 LEU A O 1
ATOM 636 N N . ALA A 1 87 ? -1.231 -4.208 -29.763 1.00 90.25 87 ALA A N 1
ATOM 637 C CA . ALA A 1 87 ? -2.449 -5.015 -29.652 1.00 90.25 87 ALA A CA 1
ATOM 638 C C . ALA A 1 87 ? -3.677 -4.253 -30.164 1.00 90.25 87 ALA A C 1
ATOM 640 O O . ALA A 1 87 ? -4.493 -4.812 -30.898 1.00 90.25 87 ALA A O 1
ATOM 641 N N . TRP A 1 88 ? -3.788 -2.975 -29.800 1.00 88.62 88 TRP A N 1
ATOM 642 C CA . TRP A 1 88 ? -4.853 -2.092 -30.262 1.00 88.62 88 TRP A CA 1
ATOM 643 C C . TRP A 1 88 ? -4.814 -1.902 -31.781 1.00 88.62 88 TRP A C 1
ATOM 645 O O . TRP A 1 88 ? -5.828 -2.152 -32.435 1.00 88.62 88 TRP A O 1
ATOM 655 N N . LEU A 1 89 ? -3.644 -1.576 -32.342 1.00 87.38 89 LEU A N 1
ATOM 656 C CA . LEU A 1 89 ? -3.449 -1.401 -33.786 1.00 87.38 89 LEU A CA 1
ATOM 657 C C . LEU A 1 89 ? -3.727 -2.688 -34.582 1.00 87.38 89 LEU A C 1
ATOM 659 O O . LEU A 1 89 ? -4.298 -2.618 -35.666 1.00 87.38 89 LEU A O 1
ATOM 663 N N . ARG A 1 90 ? -3.386 -3.870 -34.043 1.00 81.81 90 ARG A N 1
ATOM 664 C CA . ARG A 1 90 ? -3.698 -5.168 -34.676 1.00 81.81 90 ARG A CA 1
ATOM 665 C C . ARG A 1 90 ? -5.192 -5.494 -34.685 1.00 81.81 90 ARG A C 1
ATOM 667 O O . ARG A 1 90 ? -5.655 -6.147 -35.613 1.00 81.81 90 ARG A O 1
ATOM 674 N N . GLN A 1 91 ? -5.929 -5.101 -33.646 1.00 70.38 91 GLN A N 1
ATOM 675 C CA . GLN A 1 91 ? -7.359 -5.410 -33.516 1.00 70.38 91 GLN A CA 1
ATOM 676 C C . GLN A 1 91 ? -8.261 -4.413 -34.256 1.00 70.38 91 GLN A C 1
ATOM 678 O O . GLN A 1 91 ? -9.353 -4.785 -34.672 1.00 70.38 91 GLN A O 1
ATOM 683 N N . HIS A 1 92 ? -7.826 -3.160 -34.403 1.00 60.72 92 HIS A N 1
ATOM 684 C CA . HIS A 1 92 ? -8.656 -2.061 -34.898 1.00 60.72 92 HIS A CA 1
ATOM 685 C C . HIS A 1 92 ? -7.950 -1.318 -36.030 1.00 60.72 92 HIS A C 1
ATOM 687 O O . HIS A 1 92 ? -7.721 -0.118 -35.896 1.00 60.72 92 HIS A O 1
ATOM 693 N N . GLY A 1 93 ? -7.597 -2.008 -37.126 1.00 51.34 93 GLY A N 1
ATOM 694 C CA . GLY A 1 93 ? -7.160 -1.335 -38.355 1.00 51.34 93 GLY A CA 1
ATOM 695 C C . GLY A 1 93 ? -8.101 -0.162 -38.646 1.00 51.34 93 GLY A C 1
ATOM 696 O O . GLY A 1 93 ? -9.268 -0.402 -38.931 1.00 51.34 93 GLY A O 1
ATOM 697 N N . SER A 1 94 ? -7.603 1.055 -38.391 1.00 48.16 94 SER A N 1
ATOM 698 C CA . SER A 1 94 ? -8.307 2.349 -38.391 1.00 48.16 94 SER A CA 1
ATOM 699 C C . SER A 1 94 ? -9.834 2.280 -38.182 1.00 48.16 94 SER A C 1
ATOM 701 O O . SER A 1 94 ? -10.591 2.257 -39.148 1.00 48.16 94 SER A O 1
ATOM 703 N N . VAL A 1 95 ? -10.320 2.306 -36.927 1.00 42.59 95 VAL A N 1
ATOM 704 C CA . VAL A 1 95 ? -11.777 2.318 -36.652 1.00 42.59 95 VAL A CA 1
ATOM 705 C C . VAL A 1 95 ? -12.230 3.497 -35.788 1.00 42.59 95 VAL A C 1
ATOM 707 O O . VAL A 1 95 ? -11.662 3.796 -34.737 1.00 42.59 95 VAL A O 1
ATOM 710 N N . GLU A 1 96 ? -13.288 4.143 -36.281 1.00 39.59 96 GLU A N 1
ATOM 711 C CA . GLU A 1 96 ? -14.016 5.282 -35.728 1.00 39.59 96 GLU A CA 1
ATOM 712 C C . GLU A 1 96 ? -14.721 5.002 -34.386 1.00 39.59 96 GLU A C 1
ATOM 714 O O . GLU A 1 96 ? -15.076 3.876 -34.036 1.00 39.59 96 GLU A O 1
ATOM 719 N N . ARG A 1 97 ? -14.937 6.101 -33.649 1.00 34.94 97 ARG A N 1
ATOM 720 C CA . ARG A 1 97 ? -15.583 6.225 -32.332 1.00 34.94 97 ARG A CA 1
ATOM 721 C C . ARG A 1 97 ? -16.840 5.362 -32.160 1.00 34.94 97 ARG A C 1
ATOM 723 O O . ARG A 1 97 ? -17.833 5.566 -32.852 1.00 34.94 97 ARG A O 1
ATOM 730 N N . VAL A 1 98 ? -16.867 4.572 -31.086 1.00 35.75 98 VAL A N 1
ATOM 731 C CA . VAL A 1 98 ? -18.112 4.116 -30.450 1.00 35.75 98 VAL A CA 1
ATOM 732 C C . VAL A 1 98 ? -18.126 4.620 -29.007 1.00 35.75 98 VAL A C 1
ATOM 734 O O . VAL A 1 98 ? -17.400 4.119 -28.151 1.00 35.75 98 VAL A O 1
ATOM 737 N N . ASP A 1 99 ? -18.938 5.649 -28.756 1.00 36.56 99 ASP A N 1
ATOM 738 C CA . ASP A 1 99 ? -19.193 6.203 -27.424 1.00 36.56 99 ASP A CA 1
ATOM 739 C C . ASP A 1 99 ? -20.068 5.228 -26.623 1.00 36.56 99 ASP A C 1
ATOM 741 O O . ASP A 1 99 ? -21.258 5.057 -26.898 1.00 36.56 99 ASP A O 1
ATOM 745 N N . ARG A 1 100 ? -19.501 4.609 -25.585 1.00 35.53 100 ARG A N 1
ATOM 746 C CA . ARG A 1 100 ? -20.285 4.119 -24.447 1.00 35.53 100 ARG A CA 1
ATOM 747 C C . ARG A 1 100 ? -19.868 4.922 -23.223 1.00 35.53 100 ARG A C 1
ATOM 749 O O . ARG A 1 100 ? -18.734 4.768 -22.779 1.00 35.53 100 ARG A O 1
ATOM 756 N N . PRO A 1 101 ? -20.751 5.758 -22.653 1.00 39.16 101 PRO A N 1
ATOM 757 C CA . PRO A 1 101 ? -20.394 6.556 -21.495 1.00 39.16 101 PRO A CA 1
ATOM 758 C C . PRO A 1 101 ? -20.093 5.632 -20.315 1.00 39.16 101 PRO A C 1
ATOM 760 O O . PRO A 1 101 ? -20.973 4.956 -19.779 1.00 39.16 101 PRO A O 1
ATOM 763 N N . ARG A 1 102 ? -18.825 5.607 -19.903 1.00 43.91 102 ARG A N 1
ATOM 764 C CA . ARG A 1 102 ? -18.410 5.053 -18.618 1.00 43.91 102 ARG A CA 1
ATOM 765 C C . ARG A 1 102 ? -19.074 5.911 -17.538 1.00 43.91 102 ARG A C 1
ATOM 767 O O . ARG A 1 102 ? -18.820 7.112 -17.468 1.00 43.91 102 ARG A O 1
ATOM 774 N N . GLY A 1 103 ? -19.970 5.323 -16.743 1.00 49.53 103 GLY A N 1
ATOM 775 C CA . GLY A 1 103 ? -20.622 6.039 -15.648 1.00 49.53 103 GLY A CA 1
ATOM 776 C C . GLY A 1 103 ? -19.563 6.651 -14.735 1.00 49.53 103 GLY A C 1
ATOM 777 O O . GLY A 1 103 ? -18.665 5.949 -14.268 1.00 49.53 103 GLY A O 1
ATOM 778 N N . THR A 1 104 ? -19.622 7.962 -14.522 1.00 53.56 104 THR A N 1
ATOM 779 C CA . THR A 1 104 ? -18.744 8.643 -13.573 1.00 53.56 104 THR A CA 1
ATOM 780 C C . THR A 1 104 ? -18.955 8.031 -12.185 1.00 53.56 104 THR A C 1
ATOM 782 O O . THR A 1 104 ? -20.114 7.881 -11.778 1.00 53.56 104 THR A O 1
ATOM 785 N N . PRO A 1 105 ? -17.883 7.675 -11.446 1.00 60.91 105 PRO A N 1
ATOM 786 C CA . PRO A 1 105 ? -18.010 7.262 -10.054 1.00 60.91 105 PRO A CA 1
ATOM 787 C C . PRO A 1 105 ? -18.847 8.283 -9.279 1.00 60.91 105 PRO A C 1
ATOM 789 O O . PRO A 1 105 ? -18.731 9.493 -9.505 1.00 60.91 105 PRO A O 1
ATOM 792 N N . LEU A 1 106 ? -19.725 7.805 -8.395 1.00 75.81 106 LEU A N 1
ATOM 793 C CA . LEU A 1 106 ? -20.488 8.694 -7.522 1.00 75.81 106 LEU A CA 1
ATOM 794 C C . LEU A 1 106 ? -19.510 9.546 -6.712 1.00 75.81 106 LEU A C 1
ATOM 796 O O . LEU A 1 106 ? -18.548 9.023 -6.162 1.00 75.81 106 LEU A O 1
ATOM 800 N N . SER A 1 107 ? -19.762 10.851 -6.626 1.00 87.38 107 SER A N 1
ATOM 801 C CA . SER A 1 107 ? -18.959 11.707 -5.756 1.00 87.38 107 SER A CA 1
ATOM 802 C C . SER A 1 107 ? -19.151 11.313 -4.293 1.00 87.38 107 SER A C 1
ATOM 804 O O . SER A 1 107 ? -20.265 10.964 -3.891 1.00 87.38 107 SER A O 1
ATOM 806 N N . ASP A 1 108 ? -18.111 11.468 -3.475 1.00 84.00 108 ASP A N 1
ATOM 807 C CA . ASP A 1 108 ? -18.158 11.169 -2.037 1.00 84.00 108 ASP A CA 1
ATOM 808 C C . ASP A 1 108 ? -19.304 11.893 -1.331 1.00 84.00 108 ASP A C 1
ATOM 810 O O . ASP A 1 108 ? -19.971 11.331 -0.467 1.00 84.00 108 ASP A O 1
ATOM 814 N N . LYS A 1 109 ? -19.620 13.123 -1.757 1.00 88.69 109 LYS A N 1
ATOM 815 C CA . LYS A 1 109 ? -20.777 13.874 -1.251 1.00 88.69 109 LYS A CA 1
ATOM 816 C C . LYS A 1 109 ? -22.093 13.130 -1.493 1.00 88.69 109 LYS A C 1
ATOM 818 O O . LYS A 1 109 ? -22.936 13.071 -0.598 1.00 88.69 109 LYS A O 1
ATOM 823 N N . ARG A 1 110 ? -22.288 12.581 -2.696 1.00 88.94 110 ARG A N 1
ATOM 824 C CA . ARG A 1 110 ? -23.494 11.815 -3.046 1.00 88.94 110 ARG A CA 1
ATOM 825 C C . ARG A 1 110 ? -23.512 10.465 -2.342 1.00 88.94 110 ARG A C 1
ATOM 827 O O . ARG A 1 110 ? -24.562 10.076 -1.843 1.00 88.94 110 ARG A O 1
ATOM 834 N N . LEU A 1 111 ? -22.367 9.790 -2.274 1.00 89.44 111 LEU A N 1
ATOM 835 C CA . LEU A 1 111 ? -22.235 8.520 -1.569 1.00 89.44 111 LEU A CA 1
ATOM 836 C C . LEU A 1 111 ? -22.548 8.688 -0.077 1.00 89.44 111 LEU A C 1
ATOM 838 O O . LEU A 1 111 ? -23.383 7.966 0.455 1.00 89.44 111 LEU A O 1
ATOM 842 N N . ARG A 1 112 ? -21.982 9.706 0.578 1.00 89.94 112 ARG A N 1
ATOM 843 C CA . ARG A 1 112 ? -22.257 10.028 1.984 1.00 89.94 112 ARG A CA 1
ATOM 844 C C . ARG A 1 112 ? -23.738 10.303 2.232 1.00 89.94 112 ARG A C 1
ATOM 846 O O . ARG A 1 112 ? -24.294 9.785 3.192 1.00 89.94 112 ARG A O 1
ATOM 853 N N . ALA A 1 113 ? -24.379 11.101 1.375 1.00 94.50 113 ALA A N 1
ATOM 854 C CA . ALA A 1 113 ? -25.809 11.384 1.494 1.00 94.50 113 ALA A CA 1
ATOM 855 C C . ALA A 1 113 ? -26.664 10.113 1.359 1.00 94.50 113 ALA A C 1
ATOM 857 O O . ALA A 1 113 ? -27.623 9.942 2.106 1.00 94.50 113 ALA A O 1
ATOM 858 N N . PHE A 1 114 ? -26.297 9.211 0.446 1.00 94.12 114 PHE A N 1
ATOM 859 C CA . PHE A 1 114 ? -26.950 7.912 0.308 1.00 94.12 114 PHE A CA 1
ATOM 860 C C . PHE A 1 114 ? -26.785 7.055 1.569 1.00 94.12 114 PHE A C 1
ATOM 862 O O . PHE A 1 114 ? -27.788 6.577 2.094 1.00 94.12 114 PHE A O 1
ATOM 869 N N . LEU A 1 115 ? -25.555 6.910 2.078 1.00 95.81 115 LEU A N 1
ATOM 870 C CA . LEU A 1 115 ? -25.245 6.098 3.261 1.00 95.81 115 LEU A CA 1
ATOM 871 C C . LEU A 1 115 ? -25.981 6.593 4.513 1.00 95.81 115 LEU A C 1
ATOM 873 O O . LEU A 1 115 ? -26.537 5.785 5.243 1.00 95.81 115 LEU A O 1
ATOM 877 N N . LEU A 1 116 ? -26.063 7.912 4.719 1.00 94.69 116 LEU A N 1
ATOM 878 C CA . LEU A 1 116 ? -26.816 8.505 5.834 1.00 94.69 116 LEU A CA 1
ATOM 879 C C . LEU A 1 116 ? -28.323 8.219 5.779 1.00 94.69 116 LEU A C 1
ATOM 881 O O . LEU A 1 116 ? -28.993 8.292 6.802 1.00 94.69 116 LEU A O 1
ATOM 885 N N . GLY A 1 117 ? -28.860 7.932 4.592 1.00 94.56 117 GLY A N 1
ATOM 886 C CA . GLY A 1 117 ? -30.263 7.576 4.393 1.00 94.56 117 GLY A CA 1
ATOM 887 C C . GLY A 1 117 ? -30.511 6.069 4.332 1.00 94.56 117 GLY A C 1
ATOM 888 O O . GLY A 1 117 ? -31.547 5.661 3.798 1.00 94.56 117 GLY A O 1
ATOM 889 N N . ARG A 1 118 ? -29.550 5.227 4.733 1.00 97.62 118 ARG A N 1
ATOM 890 C CA . ARG A 1 118 ? -29.722 3.771 4.850 1.00 97.62 118 ARG A CA 1
ATOM 891 C C . ARG A 1 118 ? -30.036 3.374 6.284 1.00 97.62 118 ARG A C 1
ATOM 893 O O . ARG A 1 118 ? -29.778 4.120 7.222 1.00 97.62 118 ARG A O 1
ATOM 900 N N . ASP A 1 119 ? -30.614 2.189 6.407 1.00 95.50 119 ASP A N 1
ATOM 901 C CA . ASP A 1 119 ? -30.860 1.567 7.696 1.00 95.50 119 ASP A CA 1
ATOM 902 C C . ASP A 1 119 ? -29.529 1.196 8.389 1.00 95.50 119 ASP A C 1
ATOM 904 O O . ASP A 1 119 ? -28.592 0.770 7.697 1.00 95.50 119 ASP A O 1
ATOM 908 N N . PRO A 1 120 ? -29.416 1.359 9.723 1.00 97.19 120 PRO A N 1
ATOM 909 C CA . PRO A 1 120 ? -28.215 0.989 10.460 1.00 97.19 120 PRO A CA 1
ATOM 910 C C . PRO A 1 120 ? -27.792 -0.475 10.293 1.00 97.19 120 PRO A C 1
ATOM 912 O O . PRO A 1 120 ? -26.594 -0.713 10.164 1.00 97.19 120 PRO A O 1
ATOM 915 N N . GLU A 1 121 ? -28.714 -1.444 10.241 1.00 95.19 121 GLU A N 1
ATOM 916 C CA . GLU A 1 121 ? -28.362 -2.863 10.064 1.00 95.19 121 GLU A CA 1
ATOM 917 C C . GLU A 1 121 ? -27.686 -3.089 8.713 1.00 95.19 121 GLU A C 1
ATOM 919 O O . GLU A 1 121 ? -26.637 -3.726 8.633 1.00 95.19 121 GLU A O 1
ATOM 924 N N . TRP A 1 122 ? -28.211 -2.468 7.653 1.00 96.44 122 TRP A N 1
ATOM 925 C CA . TRP A 1 122 ? -27.592 -2.555 6.333 1.00 96.44 122 TRP A CA 1
ATOM 926 C C . TRP A 1 122 ? -26.166 -1.987 6.337 1.00 96.44 122 TRP A C 1
ATOM 928 O O . TRP A 1 122 ? -25.264 -2.573 5.737 1.00 96.44 122 TRP A O 1
ATOM 938 N N . LEU A 1 123 ? -25.943 -0.855 7.017 1.00 97.06 123 LEU A N 1
ATOM 939 C CA . LEU A 1 123 ? -24.609 -0.260 7.145 1.00 97.06 123 LEU A CA 1
ATOM 940 C C . LEU A 1 123 ? -23.656 -1.170 7.929 1.00 97.06 123 LEU A C 1
ATOM 942 O O . LEU A 1 123 ? -22.506 -1.333 7.518 1.00 97.06 123 LEU A O 1
ATOM 946 N N . VAL A 1 124 ? -24.133 -1.777 9.018 1.00 95.62 124 VAL A N 1
ATOM 947 C CA . VAL A 1 124 ? -23.368 -2.749 9.812 1.00 95.62 124 VAL A CA 1
ATOM 948 C C . VAL A 1 124 ? -22.957 -3.937 8.945 1.00 95.62 124 VAL A C 1
ATOM 950 O O . VAL A 1 124 ? -21.778 -4.287 8.928 1.00 95.62 124 VAL A O 1
ATOM 953 N N . ASP A 1 125 ? -23.870 -4.494 8.150 1.00 94.50 125 ASP A N 1
ATOM 954 C CA . ASP A 1 125 ? -23.570 -5.608 7.248 1.00 94.50 125 ASP A CA 1
ATOM 955 C C . ASP A 1 125 ? -22.509 -5.245 6.205 1.00 94.50 125 ASP A C 1
ATOM 957 O O . ASP A 1 125 ? -21.599 -6.037 5.943 1.00 94.50 125 ASP A O 1
ATOM 961 N N . GLN A 1 126 ? -22.577 -4.038 5.627 1.00 95.31 126 GLN A N 1
ATOM 962 C CA . GLN A 1 126 ? -21.554 -3.580 4.682 1.00 95.31 126 GLN A CA 1
ATOM 963 C C . GLN A 1 126 ? -20.184 -3.411 5.352 1.00 95.31 126 GLN A C 1
ATOM 965 O O . GLN A 1 126 ? -19.171 -3.801 4.773 1.00 95.31 126 GLN A O 1
ATOM 970 N N . LEU A 1 127 ? -20.137 -2.859 6.568 1.00 94.69 127 LEU A N 1
ATOM 971 C CA . LEU A 1 127 ? -18.892 -2.681 7.322 1.00 94.69 127 LEU A CA 1
ATOM 972 C C . LEU A 1 127 ? -18.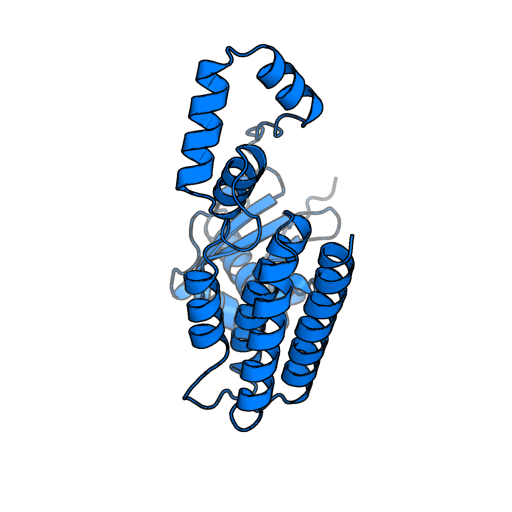287 -4.023 7.742 1.00 94.69 127 LEU A C 1
ATOM 974 O O . LEU A 1 127 ? -17.082 -4.218 7.597 1.00 94.69 127 LEU A O 1
ATOM 978 N N . LEU A 1 128 ? -19.111 -4.973 8.189 1.00 92.25 128 LEU A N 1
ATOM 979 C CA . LEU A 1 128 ? -18.666 -6.328 8.513 1.00 92.25 128 LEU A CA 1
ATOM 980 C C . LEU A 1 128 ? -18.188 -7.081 7.269 1.00 92.25 128 LEU A C 1
ATOM 982 O O . LEU A 1 128 ? -17.205 -7.816 7.341 1.00 92.25 128 LEU A O 1
ATOM 986 N N . ALA A 1 129 ? -18.845 -6.902 6.120 1.00 87.50 129 ALA A N 1
ATOM 987 C CA . ALA A 1 129 ? -18.387 -7.472 4.857 1.00 87.50 129 ALA A CA 1
ATOM 988 C C . ALA A 1 129 ? -17.041 -6.876 4.419 1.00 87.50 129 ALA A C 1
ATOM 990 O O . ALA A 1 129 ? -16.144 -7.629 4.042 1.00 87.50 129 ALA A O 1
ATOM 991 N N . ALA A 1 130 ? -16.869 -5.555 4.526 1.00 85.38 130 ALA A N 1
ATOM 992 C CA . ALA A 1 130 ? -15.597 -4.892 4.247 1.00 85.38 130 ALA A CA 1
ATOM 993 C C . ALA A 1 130 ? -14.488 -5.384 5.191 1.00 85.38 130 ALA A C 1
ATOM 995 O O . ALA A 1 130 ? -13.415 -5.753 4.728 1.00 85.38 130 ALA A O 1
ATOM 996 N N . ALA A 1 131 ? -14.775 -5.499 6.489 1.00 88.56 131 ALA A N 1
ATOM 997 C CA . ALA A 1 131 ? -13.839 -5.989 7.499 1.00 88.56 131 ALA A CA 1
ATOM 998 C C . ALA A 1 131 ? -13.418 -7.459 7.311 1.00 88.56 131 ALA A C 1
ATOM 1000 O O . ALA A 1 131 ? -12.374 -7.868 7.804 1.00 88.56 131 ALA A O 1
ATOM 1001 N N . LYS A 1 132 ? -14.202 -8.281 6.601 1.00 83.00 132 LYS A N 1
ATOM 1002 C CA . LYS A 1 132 ? -13.776 -9.649 6.247 1.00 83.00 132 LYS A CA 1
ATOM 1003 C C . LYS A 1 132 ? -12.665 -9.669 5.199 1.00 83.00 132 LYS A C 1
ATOM 1005 O O . LYS A 1 132 ? -11.956 -10.665 5.102 1.00 83.00 132 LYS A O 1
ATOM 1010 N N . VAL A 1 133 ? -12.562 -8.617 4.391 1.00 79.12 133 VAL A N 1
ATOM 1011 C CA . VAL A 1 133 ? -11.613 -8.524 3.274 1.00 79.12 133 VAL A CA 1
ATOM 1012 C C . VAL A 1 133 ? -10.442 -7.612 3.626 1.00 79.12 133 VAL A C 1
ATOM 1014 O O . VAL A 1 133 ? -9.309 -7.895 3.251 1.00 79.12 133 VAL A O 1
ATOM 1017 N N . ASP A 1 134 ? -10.714 -6.527 4.344 1.00 79.75 134 ASP A N 1
ATOM 1018 C CA . ASP A 1 134 ? -9.750 -5.490 4.678 1.00 79.75 134 ASP A CA 1
ATOM 1019 C C . ASP A 1 134 ? -9.442 -5.516 6.184 1.00 79.75 134 ASP A C 1
ATOM 1021 O O . ASP A 1 134 ? -10.259 -5.124 7.025 1.00 79.75 134 ASP A O 1
ATOM 1025 N N . ARG A 1 135 ? -8.236 -5.993 6.515 1.00 80.69 135 ARG A N 1
ATOM 1026 C CA . ARG A 1 135 ? -7.745 -6.119 7.896 1.00 80.69 135 ARG A CA 1
ATOM 1027 C C . ARG A 1 135 ? -7.611 -4.768 8.596 1.00 80.69 135 ARG A C 1
ATOM 1029 O O . ARG A 1 135 ? -7.804 -4.692 9.804 1.00 80.69 135 ARG A O 1
ATOM 1036 N N . VAL A 1 136 ? -7.334 -3.702 7.849 1.00 82.94 136 VAL A N 1
ATOM 1037 C CA . VAL A 1 136 ? -7.239 -2.345 8.392 1.00 82.94 136 VAL A CA 1
ATOM 1038 C C . VAL A 1 136 ? -8.628 -1.855 8.787 1.00 82.94 136 VAL A C 1
ATOM 1040 O O . VAL A 1 136 ? -8.816 -1.341 9.889 1.00 82.94 136 VAL A O 1
ATOM 1043 N N . VAL A 1 137 ? -9.636 -2.063 7.932 1.00 86.81 137 VAL A N 1
ATOM 1044 C CA . VAL A 1 137 ? -11.036 -1.767 8.285 1.00 86.81 137 VAL A CA 1
ATOM 1045 C C . VAL A 1 137 ? -11.459 -2.577 9.507 1.00 86.81 137 VAL A C 1
ATOM 1047 O O . VAL A 1 137 ? -12.062 -2.015 10.422 1.00 86.81 137 VAL A O 1
ATOM 1050 N N . ARG A 1 138 ? -11.112 -3.869 9.557 1.00 88.31 138 ARG A N 1
ATOM 1051 C CA . ARG A 1 138 ? -11.406 -4.730 10.708 1.00 88.31 138 ARG A CA 1
ATOM 1052 C C . ARG A 1 138 ? -10.820 -4.179 11.999 1.00 88.31 138 ARG A C 1
ATOM 1054 O O . ARG A 1 138 ? -11.571 -3.925 12.937 1.00 88.31 138 ARG A O 1
ATOM 1061 N N . ALA A 1 139 ? -9.516 -3.940 12.009 1.00 85.31 139 ALA A N 1
ATOM 1062 C CA . ALA A 1 139 ? -8.808 -3.445 13.174 1.00 85.31 139 ALA A CA 1
ATOM 1063 C C . ALA A 1 139 ? -9.373 -2.090 13.639 1.00 85.31 139 ALA A C 1
ATOM 1065 O O . ALA A 1 139 ? -9.507 -1.850 14.836 1.00 85.31 139 ALA A O 1
ATOM 1066 N N . ARG A 1 140 ? -9.806 -1.213 12.712 1.00 85.25 140 ARG A N 1
ATOM 1067 C CA . ARG A 1 140 ? -10.379 0.100 13.073 1.00 85.25 140 ARG A CA 1
ATOM 1068 C C . ARG A 1 140 ? -11.713 -0.051 13.780 1.00 85.25 140 ARG A C 1
ATOM 1070 O O . ARG A 1 140 ? -12.002 0.705 14.703 1.00 85.25 140 ARG A O 1
ATOM 1077 N N . LEU A 1 141 ? -12.531 -1.000 13.328 1.00 91.38 141 LEU A N 1
ATOM 1078 C CA . LEU A 1 141 ? -13.806 -1.312 13.964 1.00 91.38 141 LEU A CA 1
ATOM 1079 C C . LEU A 1 141 ? -13.597 -1.959 15.335 1.00 91.38 141 LEU A C 1
ATOM 1081 O O . LEU A 1 141 ? -14.307 -1.596 16.266 1.00 91.38 141 LEU A O 1
ATOM 1085 N N . ASP A 1 142 ? -12.612 -2.851 15.476 1.00 89.12 142 ASP A N 1
ATOM 1086 C CA . ASP A 1 142 ? -12.278 -3.470 16.762 1.00 89.12 142 ASP A CA 1
ATOM 1087 C C . ASP A 1 142 ? -11.808 -2.409 17.779 1.00 89.12 142 ASP A C 1
ATOM 1089 O O . ASP A 1 142 ? -12.334 -2.358 18.891 1.00 89.12 142 ASP A O 1
ATOM 1093 N N . VAL A 1 143 ? -10.915 -1.485 17.390 1.00 86.06 143 VAL A N 1
ATOM 1094 C CA . VAL A 1 143 ? -10.497 -0.351 18.245 1.00 86.06 143 VAL A CA 1
ATOM 1095 C C . VAL A 1 143 ? -11.674 0.557 18.593 1.00 86.06 143 VAL A C 1
ATOM 1097 O O . VAL A 1 143 ? -11.860 0.917 19.753 1.00 86.06 143 VAL A O 1
ATOM 1100 N N . ALA A 1 144 ? -12.516 0.905 17.614 1.00 86.62 144 ALA A N 1
ATOM 1101 C CA . ALA A 1 144 ? -13.711 1.712 17.864 1.00 86.62 144 ALA A CA 1
ATOM 1102 C C . ALA A 1 144 ? -14.712 1.013 18.805 1.00 86.62 144 ALA A C 1
ATOM 1104 O O . ALA A 1 144 ? -15.476 1.688 19.495 1.00 86.62 144 ALA A O 1
ATOM 1105 N N . ALA A 1 145 ? -14.693 -0.323 18.853 1.00 92.00 145 ALA A N 1
ATOM 1106 C CA . ALA A 1 145 ? -15.459 -1.143 19.787 1.00 92.00 145 ALA A CA 1
ATOM 1107 C C . ALA A 1 145 ? -14.764 -1.345 21.152 1.00 92.00 145 ALA A C 1
ATOM 1109 O O . ALA A 1 145 ? -15.331 -2.005 22.023 1.00 92.00 145 ALA A O 1
ATOM 1110 N N . GLY A 1 146 ? -13.577 -0.764 21.362 1.00 87.56 146 GLY A N 1
ATOM 1111 C CA . GLY A 1 146 ? -12.844 -0.783 22.629 1.00 87.56 146 GLY A CA 1
ATOM 1112 C C . GLY A 1 146 ? -11.712 -1.810 22.720 1.00 87.56 146 GLY A C 1
ATOM 1113 O O . GLY A 1 146 ? -11.209 -2.036 23.819 1.00 87.56 146 GLY A O 1
ATOM 1114 N N . ALA A 1 147 ? -11.312 -2.442 21.612 1.00 87.38 147 ALA A N 1
ATOM 1115 C CA . ALA A 1 147 ? -10.094 -3.247 21.589 1.00 87.38 147 ALA A CA 1
ATOM 1116 C C . ALA A 1 147 ? -8.850 -2.364 21.768 1.00 87.38 147 ALA A C 1
ATOM 1118 O O . ALA A 1 147 ? -8.824 -1.208 21.340 1.00 87.38 147 ALA A O 1
ATOM 1119 N N . ASP A 1 148 ? -7.810 -2.929 22.375 1.00 80.81 148 ASP A N 1
ATOM 1120 C CA . ASP A 1 148 ? -6.515 -2.267 22.498 1.00 80.81 148 ASP A CA 1
ATOM 1121 C C . ASP A 1 148 ? -5.868 -2.128 21.097 1.00 80.81 148 ASP A C 1
ATOM 1123 O O . ASP A 1 148 ? -5.683 -3.142 20.410 1.00 80.81 148 ASP A O 1
ATOM 1127 N N . PRO A 1 149 ? -5.538 -0.899 20.646 1.00 73.81 149 PRO A N 1
ATOM 1128 C CA . PRO A 1 149 ? -4.887 -0.656 19.359 1.00 73.81 149 PRO A CA 1
ATOM 1129 C C . PRO A 1 149 ? -3.614 -1.472 19.133 1.00 73.81 149 PRO A C 1
ATOM 1131 O O . PRO A 1 149 ? -3.354 -1.858 17.993 1.00 73.81 149 PRO A O 1
ATOM 1134 N N . ALA A 1 150 ? -2.865 -1.784 20.197 1.00 70.81 150 ALA A N 1
ATOM 1135 C CA . ALA A 1 150 ? -1.616 -2.538 20.113 1.00 70.81 150 ALA A CA 1
ATOM 1136 C C . ALA A 1 150 ? -1.817 -3.999 19.671 1.00 70.81 150 ALA A C 1
ATOM 1138 O O . ALA A 1 150 ? -0.880 -4.631 19.193 1.00 70.81 150 ALA A O 1
ATOM 1139 N N . VAL A 1 151 ? -3.031 -4.542 19.812 1.00 75.12 151 VAL A N 1
ATOM 1140 C CA . VAL A 1 151 ? -3.370 -5.930 19.439 1.00 75.12 151 VAL A CA 1
ATOM 1141 C C . VAL A 1 151 ? -4.477 -6.025 18.389 1.00 75.12 151 VAL A C 1
ATOM 1143 O O . VAL A 1 151 ? -4.806 -7.120 17.939 1.00 75.12 151 VAL A O 1
ATOM 1146 N N . ALA A 1 152 ? -5.078 -4.898 17.996 1.00 77.31 152 ALA A N 1
ATOM 1147 C CA . ALA A 1 152 ? -6.197 -4.876 17.057 1.00 77.31 152 ALA A CA 1
ATOM 1148 C C . ALA A 1 152 ? -5.786 -5.217 15.616 1.00 77.31 152 ALA A C 1
ATOM 1150 O O . ALA A 1 152 ? -6.625 -5.656 14.828 1.00 77.31 152 ALA A O 1
ATOM 1151 N N . TYR A 1 153 ? -4.511 -5.025 15.268 1.00 81.25 153 TYR A N 1
ATOM 1152 C CA . TYR A 1 153 ? -3.958 -5.391 13.970 1.00 81.25 153 TYR A CA 1
ATOM 1153 C C . TYR A 1 153 ? -2.960 -6.544 14.120 1.00 81.25 153 TYR A C 1
ATOM 1155 O O . TYR A 1 153 ? -1.927 -6.394 14.762 1.00 81.25 153 TYR A O 1
ATOM 1163 N N . ASP A 1 154 ? -3.270 -7.689 13.509 1.00 81.88 154 ASP A N 1
ATOM 1164 C CA . ASP A 1 154 ? -2.334 -8.811 13.383 1.00 81.88 154 ASP A CA 1
ATOM 1165 C C . ASP A 1 154 ? -1.372 -8.531 12.223 1.00 81.88 154 ASP A C 1
ATOM 1167 O O . ASP A 1 154 ? -1.739 -8.642 11.048 1.00 81.88 154 ASP A O 1
ATOM 1171 N N . ASP A 1 155 ? -0.150 -8.128 12.564 1.00 83.75 155 ASP A N 1
ATOM 1172 C CA . ASP A 1 155 ? 0.885 -7.724 11.618 1.00 83.75 155 ASP A CA 1
ATOM 1173 C C . ASP A 1 155 ? 1.630 -8.901 10.971 1.00 83.75 155 ASP A C 1
ATOM 1175 O O . ASP A 1 155 ? 2.358 -8.694 9.999 1.00 83.75 155 ASP A O 1
ATOM 1179 N N . ARG A 1 156 ? 1.400 -10.139 11.431 1.00 84.94 156 ARG A N 1
ATOM 1180 C CA . ARG A 1 156 ? 2.155 -11.332 11.020 1.00 84.94 156 ARG A CA 1
ATOM 1181 C C . ARG A 1 156 ? 2.162 -11.568 9.516 1.00 84.94 156 ARG A C 1
ATOM 1183 O O . ARG A 1 156 ? 3.217 -11.811 8.949 1.00 84.94 156 ARG A O 1
ATOM 1190 N N . GLU A 1 157 ? 1.012 -11.459 8.853 1.00 82.31 157 GLU A N 1
ATOM 1191 C CA . GLU A 1 157 ? 0.931 -11.682 7.400 1.00 82.31 157 GLU A CA 1
ATOM 1192 C C . GLU A 1 157 ? 1.675 -10.591 6.610 1.00 82.31 157 GLU A C 1
ATOM 1194 O O . GLU A 1 157 ? 2.186 -10.833 5.517 1.00 82.31 157 GLU A O 1
ATOM 1199 N N . LEU A 1 158 ? 1.715 -9.360 7.128 1.00 86.31 158 LEU A N 1
ATOM 1200 C CA . LEU A 1 158 ? 2.472 -8.282 6.494 1.00 86.31 158 LEU A CA 1
ATOM 1201 C C . LEU A 1 158 ? 3.969 -8.446 6.775 1.00 86.31 158 LEU A C 1
ATOM 1203 O O . LEU A 1 158 ? 4.772 -8.261 5.866 1.00 86.31 158 LEU A O 1
ATOM 1207 N N . ARG A 1 159 ? 4.329 -8.890 7.982 1.00 89.75 159 ARG A N 1
ATOM 1208 C CA . ARG A 1 159 ? 5.694 -9.251 8.366 1.00 89.75 159 ARG A CA 1
ATOM 1209 C C . ARG A 1 159 ? 6.265 -10.366 7.486 1.00 89.75 159 ARG A C 1
ATOM 1211 O O . ARG A 1 159 ? 7.305 -10.163 6.874 1.00 89.75 159 ARG A O 1
ATOM 1218 N N . GLU A 1 160 ? 5.556 -11.487 7.350 1.00 86.50 160 GLU A N 1
ATOM 1219 C CA . GLU A 1 160 ? 5.938 -12.608 6.472 1.00 86.50 160 GLU A CA 1
ATOM 1220 C C . GLU A 1 160 ? 6.099 -12.154 5.015 1.00 86.50 160 GLU A C 1
ATOM 1222 O O . GLU A 1 160 ? 6.992 -12.596 4.298 1.00 86.50 160 GLU A O 1
ATOM 1227 N N . ARG A 1 161 ? 5.246 -11.236 4.552 1.00 85.50 161 ARG A N 1
ATOM 1228 C CA . ARG A 1 161 ? 5.339 -10.698 3.192 1.00 85.50 161 ARG A CA 1
ATOM 1229 C C . ARG A 1 161 ? 6.551 -9.79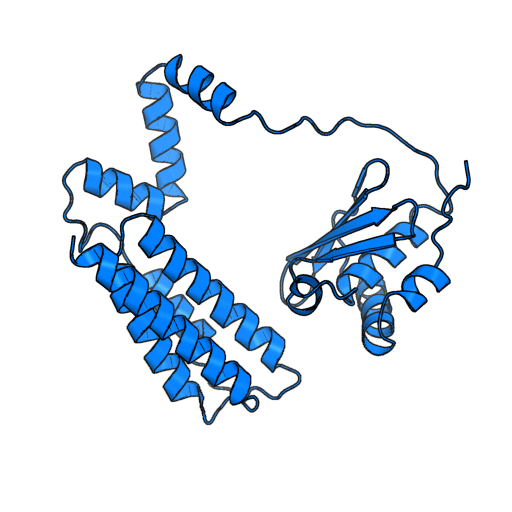6 3.004 1.00 85.50 161 ARG A C 1
ATOM 1231 O O . ARG A 1 161 ? 7.138 -9.843 1.927 1.00 85.50 161 ARG A O 1
ATOM 1238 N N . LEU A 1 162 ? 6.898 -8.978 4.001 1.00 90.69 162 LEU A N 1
ATOM 1239 C CA . LEU A 1 162 ? 8.128 -8.182 3.991 1.00 90.69 162 LEU A CA 1
ATOM 1240 C C . LEU A 1 162 ? 9.344 -9.104 3.919 1.00 90.69 162 LEU A C 1
ATOM 1242 O O . LEU A 1 162 ? 10.175 -8.912 3.041 1.00 90.69 162 LEU A O 1
ATOM 1246 N N . GLU A 1 163 ? 9.377 -10.148 4.746 1.00 89.50 163 GLU A N 1
ATOM 1247 C CA . GLU A 1 163 ? 10.434 -11.164 4.748 1.00 89.50 163 GLU A CA 1
ATOM 1248 C C . GLU A 1 163 ? 10.570 -11.829 3.372 1.00 89.50 163 GLU A C 1
ATOM 1250 O O . GLU A 1 163 ? 11.607 -11.709 2.737 1.00 89.50 163 GLU A O 1
ATOM 1255 N N . VAL A 1 164 ? 9.493 -12.394 2.819 1.00 82.88 164 VAL A N 1
ATOM 1256 C CA . VAL A 1 164 ? 9.516 -13.039 1.488 1.00 82.88 164 VAL A CA 1
ATOM 1257 C C . VAL A 1 164 ? 9.888 -12.073 0.354 1.00 82.88 164 VAL A C 1
ATOM 1259 O O . VAL A 1 164 ? 10.380 -12.499 -0.691 1.00 82.88 164 VAL A O 1
ATOM 1262 N N . THR A 1 165 ? 9.605 -10.780 0.514 1.00 86.25 165 THR A N 1
ATOM 1263 C CA . THR A 1 165 ? 9.858 -9.769 -0.520 1.00 86.25 165 THR A CA 1
ATOM 1264 C C . THR A 1 165 ? 11.286 -9.230 -0.478 1.00 86.25 165 THR A C 1
ATOM 1266 O O . THR A 1 165 ? 11.850 -8.957 -1.537 1.00 86.25 165 THR A O 1
ATOM 1269 N N . ILE A 1 166 ? 11.831 -9.033 0.723 1.00 89.00 166 ILE A N 1
ATOM 1270 C CA . ILE A 1 166 ? 13.104 -8.349 0.963 1.00 89.00 166 ILE A CA 1
ATOM 1271 C C . ILE A 1 166 ? 14.233 -9.364 1.189 1.00 89.00 166 ILE A C 1
ATOM 1273 O O . ILE A 1 166 ? 15.302 -9.212 0.605 1.00 89.00 166 ILE A O 1
ATOM 1277 N N . ASP A 1 167 ? 13.998 -10.416 1.980 1.00 84.38 167 ASP A N 1
ATOM 1278 C CA . ASP A 1 167 ? 14.994 -11.452 2.286 1.00 84.38 167 ASP A CA 1
ATOM 1279 C C . ASP A 1 167 ? 15.090 -12.476 1.149 1.00 84.38 167 ASP A C 1
ATOM 1281 O O . ASP A 1 167 ? 14.572 -13.598 1.178 1.00 84.38 167 ASP A O 1
ATOM 1285 N N . ILE A 1 168 ? 15.728 -12.033 0.073 1.00 77.69 168 ILE A N 1
ATOM 1286 C CA . ILE A 1 168 ? 16.045 -12.859 -1.082 1.00 77.69 168 ILE A CA 1
ATOM 1287 C C . ILE A 1 168 ? 17.270 -13.729 -0.788 1.00 77.69 168 ILE A C 1
ATOM 1289 O O . ILE A 1 168 ? 18.327 -13.257 -0.379 1.00 77.69 168 ILE A O 1
ATOM 1293 N N . THR A 1 169 ? 17.153 -15.029 -1.046 1.00 72.62 169 THR A N 1
ATOM 1294 C CA . THR A 1 169 ? 18.284 -15.966 -0.926 1.00 72.62 169 THR A CA 1
ATOM 1295 C C . THR A 1 169 ? 19.202 -15.934 -2.147 1.00 72.62 169 THR A C 1
ATOM 1297 O O . THR A 1 169 ? 20.403 -16.175 -2.017 1.00 72.62 169 THR A O 1
ATOM 1300 N N . ASP A 1 170 ? 18.644 -15.610 -3.314 1.00 74.94 170 ASP A N 1
ATOM 1301 C CA . ASP A 1 170 ? 19.363 -15.492 -4.578 1.00 74.94 170 ASP A CA 1
ATOM 1302 C C . ASP A 1 170 ? 19.879 -14.067 -4.804 1.00 74.94 170 ASP A C 1
ATOM 1304 O O . ASP A 1 170 ? 19.279 -13.088 -4.363 1.00 74.94 170 ASP A O 1
ATOM 1308 N N . TYR A 1 171 ? 20.976 -13.956 -5.550 1.00 81.38 171 TYR A N 1
ATOM 1309 C CA . TYR A 1 171 ? 21.543 -12.673 -5.954 1.00 81.38 171 TYR A CA 1
ATOM 1310 C C . TYR A 1 171 ? 20.643 -11.949 -6.969 1.00 81.38 171 TYR A C 1
ATOM 1312 O O . TYR A 1 171 ? 20.184 -12.553 -7.944 1.00 81.38 171 TYR A O 1
ATOM 1320 N N . VAL A 1 172 ? 20.428 -10.649 -6.768 1.00 80.12 172 VAL A N 1
ATOM 1321 C CA . VAL A 1 172 ? 19.706 -9.759 -7.683 1.00 80.12 172 VAL A CA 1
ATOM 1322 C C . VAL A 1 172 ? 20.704 -8.880 -8.424 1.00 80.12 172 VAL A C 1
ATOM 1324 O O . VAL A 1 172 ? 21.301 -7.968 -7.854 1.00 80.12 172 VAL A O 1
ATOM 1327 N N . ASP A 1 173 ? 20.847 -9.165 -9.717 1.00 70.69 173 ASP A N 1
ATOM 1328 C CA . ASP A 1 173 ? 21.599 -8.335 -10.653 1.00 70.69 173 ASP A CA 1
ATOM 1329 C C . ASP A 1 173 ? 20.840 -7.050 -11.028 1.00 70.69 173 ASP A C 1
ATOM 1331 O O . ASP A 1 173 ? 19.638 -6.897 -10.771 1.00 70.69 173 ASP A O 1
ATOM 1335 N N . PHE A 1 174 ? 21.544 -6.121 -11.674 1.00 67.62 174 PHE A N 1
ATOM 1336 C CA . PHE A 1 174 ? 20.981 -4.834 -12.089 1.00 67.62 174 PHE A CA 1
ATOM 1337 C C . PHE A 1 174 ? 19.734 -4.963 -12.994 1.00 67.62 174 PHE A C 1
ATOM 1339 O O . PHE A 1 174 ? 18.799 -4.171 -12.889 1.00 67.62 174 PHE A O 1
ATOM 1346 N N . ASP A 1 175 ? 19.666 -5.983 -13.861 1.00 64.38 175 ASP A N 1
ATOM 1347 C CA . ASP A 1 175 ? 18.517 -6.209 -14.755 1.00 64.38 175 ASP A CA 1
ATOM 1348 C C . ASP A 1 175 ? 17.267 -6.707 -13.990 1.00 64.38 175 ASP A C 1
ATOM 1350 O O . ASP A 1 175 ? 16.127 -6.515 -14.443 1.00 64.38 175 ASP A O 1
ATOM 1354 N N . ALA A 1 176 ? 17.458 -7.355 -12.838 1.00 70.19 176 ALA A N 1
ATOM 1355 C CA . ALA A 1 176 ? 16.404 -7.798 -11.931 1.00 70.19 176 ALA A CA 1
ATOM 1356 C C . ALA A 1 176 ? 16.057 -6.772 -10.832 1.00 70.19 176 ALA A C 1
ATOM 1358 O O . ALA A 1 176 ? 14.964 -6.875 -10.256 1.00 70.19 176 ALA A O 1
ATOM 1359 N N . GLY A 1 177 ? 16.924 -5.782 -10.586 1.00 73.88 177 GLY A N 1
ATOM 1360 C CA . GLY A 1 177 ? 16.784 -4.752 -9.548 1.00 73.88 177 GLY A CA 1
ATOM 1361 C C . GLY A 1 177 ? 15.449 -4.008 -9.595 1.00 73.88 177 GLY A C 1
ATOM 1362 O O . GLY A 1 177 ? 14.722 -3.974 -8.603 1.00 73.88 177 GLY A O 1
ATOM 1363 N N . ASP A 1 178 ? 15.029 -3.548 -10.779 1.00 73.06 178 ASP A N 1
ATOM 1364 C CA . ASP A 1 178 ? 13.743 -2.853 -10.971 1.00 73.06 178 ASP A CA 1
ATOM 1365 C C . ASP A 1 178 ? 12.537 -3.649 -10.444 1.00 73.06 178 ASP A C 1
ATOM 1367 O O . ASP A 1 178 ? 11.555 -3.091 -9.946 1.00 73.06 178 ASP A O 1
ATOM 1371 N N . ARG A 1 179 ? 12.565 -4.979 -10.602 1.00 75.56 179 ARG A N 1
ATOM 1372 C CA . ARG A 1 179 ? 11.490 -5.856 -10.123 1.00 75.56 179 ARG A CA 1
ATOM 1373 C C . ARG A 1 179 ? 11.560 -5.991 -8.609 1.00 75.56 179 ARG A C 1
ATOM 1375 O O . ARG A 1 179 ? 10.520 -5.912 -7.963 1.00 75.56 179 ARG A O 1
ATOM 1382 N N . TYR A 1 180 ? 12.756 -6.207 -8.076 1.00 82.50 180 TYR A N 1
ATOM 1383 C CA . TYR A 1 180 ? 12.990 -6.332 -6.644 1.00 82.50 180 TYR A CA 1
ATOM 1384 C C . TYR A 1 180 ? 12.510 -5.080 -5.895 1.00 82.50 180 TYR A C 1
ATOM 1386 O O . TYR A 1 180 ? 11.563 -5.174 -5.112 1.00 82.50 180 TYR A O 1
ATOM 1394 N N . PHE A 1 181 ? 13.032 -3.896 -6.235 1.00 86.44 181 PHE A N 1
ATOM 1395 C CA . PHE A 1 181 ? 12.659 -2.646 -5.563 1.00 86.44 181 PHE A CA 1
ATOM 1396 C C . PHE A 1 181 ? 11.186 -2.291 -5.744 1.00 86.44 181 PHE A C 1
ATOM 1398 O O . PHE A 1 181 ? 10.550 -1.765 -4.836 1.00 86.44 181 PHE A O 1
ATOM 1405 N N . HIS A 1 182 ? 10.571 -2.669 -6.867 1.00 81.12 182 HIS A N 1
ATOM 1406 C CA . HIS A 1 182 ? 9.127 -2.521 -7.010 1.00 81.12 182 HIS A CA 1
ATOM 1407 C C . HIS A 1 182 ? 8.335 -3.329 -5.973 1.00 81.12 182 HIS A C 1
ATOM 1409 O O . HIS A 1 182 ? 7.303 -2.856 -5.492 1.00 81.12 182 HIS A O 1
ATOM 1415 N N . HIS A 1 183 ? 8.764 -4.549 -5.641 1.00 81.94 183 HIS A N 1
ATOM 1416 C CA . HIS A 1 183 ? 8.095 -5.348 -4.614 1.00 81.94 183 HIS A CA 1
ATOM 1417 C C . HIS A 1 183 ? 8.331 -4.786 -3.225 1.00 81.94 183 HIS A C 1
ATOM 1419 O O . HIS A 1 183 ? 7.352 -4.593 -2.500 1.00 81.94 183 HIS A O 1
ATOM 1425 N N . VAL A 1 184 ? 9.580 -4.438 -2.913 1.00 91.00 184 VAL A N 1
ATOM 1426 C CA . VAL A 1 184 ? 9.950 -3.763 -1.663 1.00 91.00 184 VAL A CA 1
ATOM 1427 C C . VAL A 1 184 ? 9.100 -2.510 -1.470 1.00 91.00 184 VAL A C 1
ATOM 1429 O O . VAL A 1 184 ? 8.358 -2.401 -0.494 1.00 91.00 184 VAL A O 1
ATOM 1432 N N . GLY A 1 185 ? 9.083 -1.618 -2.460 1.00 89.00 185 GLY A N 1
ATOM 1433 C CA . GLY A 1 185 ? 8.351 -0.363 -2.380 1.00 89.00 185 GLY A CA 1
ATOM 1434 C C . GLY A 1 185 ? 6.838 -0.536 -2.230 1.00 89.00 185 GLY A C 1
ATOM 1435 O O . GLY A 1 185 ? 6.187 0.253 -1.547 1.00 89.00 185 GLY A O 1
ATOM 1436 N N . ARG A 1 186 ? 6.247 -1.589 -2.811 1.00 84.50 186 ARG A N 1
ATOM 1437 C CA . ARG A 1 186 ? 4.814 -1.898 -2.641 1.00 84.50 186 ARG A CA 1
ATOM 1438 C C . ARG A 1 186 ? 4.492 -2.405 -1.240 1.00 84.50 186 ARG A C 1
ATOM 1440 O O . ARG A 1 186 ? 3.407 -2.098 -0.742 1.00 84.50 186 ARG A O 1
ATOM 1447 N N . ALA A 1 187 ? 5.399 -3.169 -0.639 1.00 88.31 187 ALA A N 1
ATOM 1448 C CA . ALA A 1 187 ? 5.262 -3.624 0.735 1.00 88.31 187 ALA A CA 1
ATOM 1449 C C . ALA A 1 187 ? 5.440 -2.447 1.712 1.00 88.31 187 ALA A C 1
ATOM 1451 O O . ALA A 1 187 ? 4.598 -2.253 2.586 1.00 88.31 187 ALA A O 1
ATOM 1452 N N . LEU A 1 188 ? 6.428 -1.574 1.487 1.00 94.06 188 LEU A N 1
ATOM 1453 C CA . LEU A 1 188 ? 6.614 -0.340 2.261 1.00 94.06 188 LEU A CA 1
ATOM 1454 C C . LEU A 1 188 ? 5.426 0.629 2.128 1.00 94.06 188 LEU A C 1
ATOM 1456 O O . LEU A 1 188 ? 4.978 1.191 3.124 1.00 94.06 188 LEU A O 1
ATOM 1460 N N . ASP A 1 189 ? 4.827 0.765 0.940 1.00 90.44 189 ASP A N 1
ATOM 1461 C CA . ASP A 1 189 ? 3.580 1.526 0.757 1.00 90.44 189 ASP A CA 1
ATOM 1462 C C . ASP A 1 189 ? 2.420 0.981 1.606 1.00 90.44 189 ASP A C 1
ATOM 1464 O O . ASP A 1 189 ? 1.511 1.721 1.985 1.00 90.44 189 ASP A O 1
ATOM 1468 N N . GLU A 1 190 ? 2.385 -0.330 1.843 1.00 88.69 190 GLU A N 1
ATOM 1469 C CA . GLU A 1 190 ? 1.376 -0.957 2.695 1.00 88.69 190 GLU A CA 1
ATOM 1470 C C . GLU A 1 190 ? 1.608 -0.632 4.169 1.00 88.69 190 GLU A C 1
ATOM 1472 O O . GLU A 1 190 ? 0.658 -0.250 4.854 1.00 88.69 190 GLU A O 1
ATOM 1477 N N . VAL A 1 191 ? 2.866 -0.661 4.614 1.00 93.25 191 VAL A N 1
ATOM 1478 C CA . VAL A 1 191 ? 3.266 -0.215 5.956 1.00 93.25 191 VAL A CA 1
ATOM 1479 C C . VAL A 1 191 ? 2.935 1.269 6.166 1.00 93.25 191 VAL A C 1
ATOM 1481 O O . VAL A 1 191 ? 2.355 1.634 7.186 1.00 93.25 191 VAL A O 1
ATOM 1484 N N . ALA A 1 192 ? 3.202 2.134 5.185 1.00 91.81 192 ALA A N 1
ATOM 1485 C CA . ALA A 1 192 ? 2.861 3.556 5.269 1.00 91.81 192 ALA A CA 1
ATOM 1486 C C . ALA A 1 192 ? 1.342 3.788 5.403 1.00 91.81 192 ALA A C 1
ATOM 1488 O O . ALA A 1 192 ? 0.892 4.532 6.276 1.00 91.81 192 ALA A O 1
ATOM 1489 N N . ARG A 1 193 ? 0.526 3.087 4.598 1.00 88.00 193 ARG A N 1
ATOM 1490 C CA . ARG A 1 193 ? -0.947 3.161 4.686 1.00 88.00 193 ARG A CA 1
ATOM 1491 C C . ARG A 1 193 ? -1.487 2.698 6.037 1.00 88.00 193 ARG A C 1
ATOM 1493 O O . ARG A 1 193 ? -2.550 3.163 6.458 1.00 88.00 193 ARG A O 1
ATOM 1500 N N . LEU A 1 194 ? -0.797 1.769 6.694 1.00 88.56 194 LEU A N 1
ATOM 1501 C CA . LEU A 1 194 ? -1.172 1.278 8.014 1.00 88.56 194 LEU A CA 1
ATOM 1502 C C . LEU A 1 194 ? -1.079 2.404 9.061 1.00 88.56 194 LEU A C 1
ATOM 1504 O O . LEU A 1 194 ? -2.022 2.593 9.836 1.00 88.56 194 LEU A O 1
ATOM 1508 N N . ALA A 1 195 ? -0.021 3.223 9.000 1.00 88.12 195 ALA A N 1
ATOM 1509 C CA . ALA A 1 195 ? 0.130 4.412 9.842 1.00 88.12 195 ALA A CA 1
ATOM 1510 C C . ALA A 1 195 ? -1.003 5.426 9.605 1.00 88.12 195 ALA A C 1
ATOM 1512 O O . ALA A 1 195 ? -1.673 5.835 10.555 1.00 88.12 195 ALA A O 1
ATOM 1513 N N . ASP A 1 196 ? -1.291 5.751 8.339 1.00 85.50 196 ASP A N 1
ATOM 1514 C CA . ASP A 1 196 ? -2.383 6.666 7.953 1.00 85.50 196 ASP A CA 1
ATOM 1515 C C . ASP A 1 196 ? -3.768 6.180 8.410 1.00 85.50 196 ASP A C 1
ATOM 1517 O O . ASP A 1 196 ? -4.715 6.960 8.553 1.00 85.50 196 ASP A O 1
ATOM 1521 N N . SER A 1 197 ? -3.900 4.876 8.645 1.00 82.69 197 SER A N 1
ATOM 1522 C CA . SER A 1 197 ? -5.147 4.238 9.053 1.00 82.69 197 SER A CA 1
ATOM 1523 C C . SER A 1 197 ? -5.338 4.146 10.569 1.00 82.69 197 SER A C 1
ATOM 1525 O O . SER A 1 197 ? -6.365 3.625 11.009 1.00 82.69 197 SER A O 1
ATOM 1527 N N . GLY A 1 198 ? -4.399 4.683 11.354 1.00 83.19 198 GLY A N 1
ATOM 1528 C CA . GLY A 1 198 ? -4.469 4.735 12.816 1.00 83.19 198 GLY A CA 1
ATOM 1529 C C . GLY A 1 198 ? -3.712 3.619 13.536 1.00 83.19 198 GLY A C 1
ATOM 1530 O O . GLY A 1 198 ? -3.845 3.501 14.748 1.00 83.19 198 GLY A O 1
ATOM 1531 N N . PHE A 1 199 ? -2.907 2.825 12.826 1.00 86.69 199 PHE A N 1
ATOM 1532 C CA . PHE A 1 199 ? -2.094 1.744 13.402 1.00 86.69 199 PHE A CA 1
ATOM 1533 C C . PHE A 1 199 ? -0.617 2.126 13.403 1.00 86.69 199 PHE A C 1
ATOM 1535 O O . PHE A 1 199 ? 0.233 1.451 12.823 1.00 86.69 199 PHE A O 1
ATOM 1542 N N . ALA A 1 200 ? -0.329 3.267 14.023 1.00 89.00 200 ALA A N 1
ATOM 1543 C CA . ALA A 1 200 ? 0.998 3.863 14.045 1.00 89.00 200 ALA A CA 1
ATOM 1544 C C . ALA A 1 200 ? 2.051 2.950 14.696 1.00 89.00 200 ALA A C 1
ATOM 1546 O O . ALA A 1 200 ? 3.158 2.848 14.175 1.00 89.00 200 ALA A O 1
ATOM 1547 N N . ASP A 1 201 ? 1.709 2.242 15.775 1.00 87.69 201 ASP A N 1
ATOM 1548 C CA . ASP A 1 201 ? 2.640 1.332 16.459 1.00 87.69 201 ASP A CA 1
ATOM 1549 C C . ASP A 1 201 ? 3.046 0.161 15.562 1.00 87.69 201 ASP A C 1
ATOM 1551 O O . ASP A 1 201 ? 4.232 -0.046 15.312 1.00 87.69 201 ASP A O 1
ATOM 1555 N N . ALA A 1 202 ? 2.064 -0.538 14.985 1.00 88.94 202 ALA A N 1
ATOM 1556 C CA . ALA A 1 202 ? 2.315 -1.639 14.058 1.00 88.94 202 ALA A CA 1
ATOM 1557 C C . ALA A 1 202 ? 3.124 -1.178 12.835 1.00 88.94 202 ALA A C 1
ATOM 1559 O O . ALA A 1 202 ? 4.072 -1.844 12.426 1.00 88.94 202 ALA A O 1
ATOM 1560 N N . ALA A 1 203 ? 2.800 -0.009 12.272 1.00 93.06 203 ALA A N 1
ATOM 1561 C CA . ALA A 1 203 ? 3.565 0.557 11.165 1.00 93.06 203 ALA A CA 1
ATOM 1562 C C . ALA A 1 203 ? 5.010 0.911 11.562 1.00 93.06 203 ALA A C 1
ATOM 1564 O O . ALA A 1 203 ? 5.921 0.711 10.765 1.00 93.06 203 ALA A O 1
ATOM 1565 N N . THR A 1 204 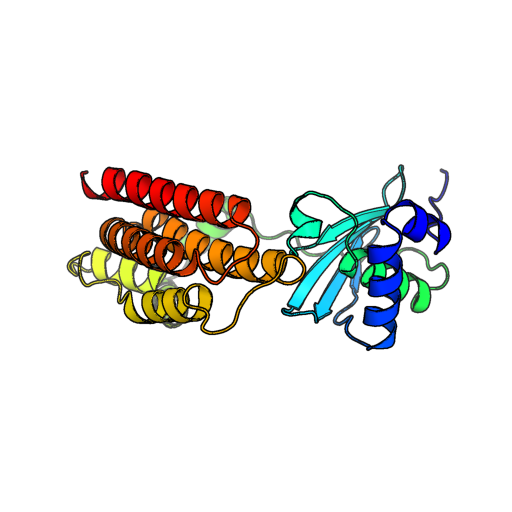? 5.231 1.390 12.790 1.00 94.44 204 THR A N 1
ATOM 1566 C CA . THR A 1 204 ? 6.569 1.698 13.321 1.00 94.44 204 THR A CA 1
ATOM 1567 C C . THR A 1 204 ? 7.415 0.429 13.415 1.00 94.44 204 THR A C 1
ATOM 1569 O O . THR A 1 204 ? 8.528 0.404 12.885 1.00 94.44 204 THR A O 1
ATOM 1572 N N . SER A 1 205 ? 6.869 -0.635 14.016 1.00 92.75 205 SER A N 1
ATOM 1573 C CA . SER A 1 205 ? 7.552 -1.926 14.164 1.00 92.75 205 SER A CA 1
ATOM 1574 C C . SER A 1 205 ? 7.810 -2.621 12.825 1.00 92.75 205 SER A C 1
ATOM 1576 O O . SER A 1 205 ? 8.886 -3.174 12.614 1.00 92.75 205 SER A O 1
ATOM 1578 N N . LEU A 1 206 ? 6.856 -2.578 11.891 1.00 95.44 206 LEU A N 1
ATOM 1579 C CA . LEU A 1 206 ? 7.029 -3.166 10.560 1.00 95.44 206 LEU A CA 1
ATOM 1580 C C . LEU A 1 206 ? 8.036 -2.393 9.702 1.00 95.44 206 LEU A C 1
ATOM 1582 O O . LEU A 1 206 ? 8.768 -3.012 8.936 1.00 95.44 206 LEU A O 1
ATOM 1586 N N . ALA A 1 207 ? 8.083 -1.064 9.819 1.00 97.19 207 ALA A N 1
ATOM 1587 C CA . ALA A 1 207 ? 9.063 -0.248 9.108 1.00 97.19 207 ALA A CA 1
ATOM 1588 C C . ALA A 1 207 ? 10.487 -0.482 9.632 1.00 97.19 207 ALA A C 1
ATOM 1590 O O . ALA A 1 207 ? 11.418 -0.575 8.838 1.00 97.19 207 ALA A O 1
ATOM 1591 N N . GLU A 1 208 ? 10.648 -0.628 10.951 1.00 97.06 208 GLU A N 1
ATOM 1592 C CA . GLU A 1 208 ? 11.924 -1.008 11.567 1.00 97.06 208 GLU A CA 1
ATOM 1593 C C . GLU A 1 208 ? 12.373 -2.396 11.098 1.00 97.06 208 GLU A C 1
ATOM 1595 O O . GLU A 1 208 ? 13.490 -2.549 10.617 1.00 97.06 208 GLU A O 1
ATOM 1600 N N . TYR A 1 209 ? 11.471 -3.378 11.112 1.00 96.88 209 TYR A N 1
ATOM 1601 C CA . TYR A 1 209 ? 11.787 -4.719 10.625 1.00 96.88 209 TYR A CA 1
ATOM 1602 C C . TYR A 1 209 ? 12.132 -4.746 9.127 1.00 96.88 209 TYR A C 1
ATOM 1604 O O . TYR A 1 209 ? 13.083 -5.404 8.720 1.00 96.88 209 TYR A O 1
ATOM 1612 N N . ALA A 1 210 ? 11.398 -4.006 8.290 1.00 97.19 210 ALA A N 1
ATOM 1613 C CA . ALA A 1 210 ? 11.711 -3.895 6.866 1.00 97.19 210 ALA A CA 1
ATOM 1614 C C . ALA A 1 210 ? 13.098 -3.281 6.626 1.00 97.19 210 ALA A C 1
ATOM 1616 O O . ALA A 1 210 ? 13.806 -3.722 5.725 1.00 97.19 210 ALA A O 1
ATOM 1617 N N . LYS A 1 211 ? 13.488 -2.288 7.433 1.00 97.44 211 LYS A N 1
ATOM 1618 C CA . LYS A 1 211 ? 14.823 -1.689 7.382 1.00 97.44 211 LYS A CA 1
ATOM 1619 C C . LYS A 1 211 ? 15.906 -2.725 7.685 1.00 97.44 211 LYS A C 1
ATOM 1621 O O . LYS A 1 211 ? 16.847 -2.820 6.909 1.00 97.44 211 LYS A O 1
ATOM 1626 N N . GLU A 1 212 ? 15.754 -3.503 8.758 1.00 96.81 212 GLU A N 1
ATOM 1627 C CA . GLU A 1 212 ? 16.711 -4.562 9.121 1.00 96.81 212 GLU A CA 1
ATOM 1628 C C . GLU A 1 212 ? 16.893 -5.566 7.973 1.00 96.81 212 GLU A C 1
ATOM 1630 O O . GLU A 1 212 ? 18.017 -5.855 7.571 1.00 96.81 212 GLU A O 1
ATOM 1635 N N . LEU A 1 213 ? 15.789 -6.021 7.370 1.00 95.81 213 LEU A N 1
ATOM 1636 C CA . LEU A 1 213 ? 15.837 -6.926 6.218 1.00 95.81 213 LEU A CA 1
ATOM 1637 C C . LEU A 1 213 ? 16.561 -6.306 5.010 1.00 95.81 213 LEU A C 1
ATOM 1639 O O . LEU A 1 213 ? 17.301 -6.995 4.309 1.00 95.81 213 LEU A O 1
ATOM 1643 N N . LEU A 1 214 ? 16.346 -5.013 4.744 1.00 95.62 214 LEU A N 1
ATOM 1644 C CA . LEU A 1 214 ? 17.004 -4.312 3.638 1.00 95.62 214 LEU A CA 1
ATOM 1645 C C . LEU A 1 214 ? 18.505 -4.142 3.890 1.00 95.62 214 LEU A C 1
ATOM 1647 O O . LEU A 1 214 ? 19.294 -4.315 2.965 1.00 95.62 214 LEU A O 1
ATOM 1651 N N . GLU A 1 215 ? 18.906 -3.848 5.127 1.00 94.56 215 GLU A N 1
ATOM 1652 C CA . GLU A 1 215 ? 20.317 -3.783 5.521 1.00 94.56 215 GLU A CA 1
ATOM 1653 C C . GLU A 1 215 ? 21.000 -5.148 5.346 1.00 94.56 215 GLU A C 1
ATOM 1655 O O . GLU A 1 215 ? 22.092 -5.222 4.773 1.00 94.56 215 GLU A O 1
ATOM 1660 N N . ASP A 1 216 ? 20.325 -6.236 5.725 1.00 93.44 216 ASP A N 1
ATOM 1661 C CA . ASP A 1 216 ? 20.819 -7.606 5.548 1.00 93.44 216 ASP A CA 1
ATOM 1662 C C . ASP A 1 216 ? 20.909 -8.033 4.071 1.00 93.44 216 ASP A C 1
ATOM 1664 O O . ASP A 1 216 ? 21.687 -8.932 3.732 1.00 93.44 216 ASP A O 1
ATOM 1668 N N . ALA A 1 217 ? 20.154 -7.395 3.169 1.00 90.81 217 ALA A N 1
ATOM 1669 C CA . ALA A 1 217 ? 20.157 -7.680 1.733 1.00 90.81 217 ALA A CA 1
ATOM 1670 C C . ALA A 1 217 ? 21.345 -7.058 0.968 1.00 90.81 217 ALA A C 1
ATOM 1672 O O . ALA A 1 217 ? 21.532 -7.373 -0.210 1.00 90.81 217 ALA A O 1
ATOM 1673 N N . THR A 1 218 ? 22.173 -6.229 1.618 1.00 88.81 218 THR A N 1
ATOM 1674 C CA . THR A 1 218 ? 23.263 -5.454 0.982 1.00 88.81 218 THR A CA 1
ATOM 1675 C C . THR A 1 218 ? 24.225 -6.303 0.150 1.00 88.81 218 THR A C 1
ATOM 1677 O O . THR A 1 218 ? 24.600 -5.911 -0.950 1.00 88.81 218 THR A O 1
ATOM 1680 N N . ASP A 1 219 ? 24.580 -7.501 0.617 1.00 87.31 219 ASP A N 1
ATOM 1681 C CA . ASP A 1 219 ? 25.515 -8.382 -0.100 1.00 87.31 219 ASP A CA 1
ATOM 1682 C C . ASP A 1 219 ? 24.864 -9.163 -1.260 1.00 87.31 219 ASP A C 1
ATOM 1684 O O . ASP A 1 219 ? 25.548 -9.865 -2.010 1.00 87.31 219 ASP A O 1
ATOM 1688 N N . ARG A 1 220 ? 23.534 -9.086 -1.403 1.00 87.56 220 ARG A N 1
ATOM 1689 C CA . ARG A 1 220 ? 22.748 -9.879 -2.365 1.00 87.56 220 ARG A CA 1
ATOM 1690 C C . ARG A 1 220 ? 22.130 -9.043 -3.480 1.00 87.56 220 ARG A C 1
ATOM 1692 O O . ARG A 1 220 ? 21.635 -9.623 -4.442 1.00 87.56 220 ARG A O 1
ATOM 1699 N N . VAL A 1 221 ? 22.167 -7.717 -3.382 1.00 88.62 221 VAL A N 1
ATOM 1700 C CA . VAL A 1 221 ? 21.603 -6.794 -4.374 1.00 88.62 221 VAL A CA 1
ATOM 1701 C C . VAL A 1 221 ? 22.730 -5.972 -4.992 1.00 88.62 221 VAL A C 1
ATOM 1703 O O . VAL A 1 221 ? 23.447 -5.272 -4.287 1.00 88.62 221 VAL A O 1
ATOM 1706 N N . GLU A 1 222 ? 22.897 -6.053 -6.315 1.00 85.06 222 GLU A N 1
ATOM 1707 C CA . GLU A 1 222 ? 23.958 -5.327 -7.031 1.00 85.06 222 GLU A CA 1
ATOM 1708 C C . GLU A 1 222 ? 23.779 -3.802 -6.975 1.00 85.06 222 GLU A C 1
ATOM 1710 O O . GLU A 1 222 ? 24.750 -3.055 -6.849 1.00 85.06 222 GLU A O 1
ATOM 1715 N N . ASP A 1 223 ? 22.533 -3.336 -7.077 1.00 87.38 223 ASP A N 1
ATOM 1716 C CA . ASP A 1 223 ? 22.190 -1.917 -7.038 1.00 87.38 223 ASP A CA 1
ATOM 1717 C C . ASP A 1 223 ? 22.143 -1.405 -5.592 1.00 87.38 223 ASP A C 1
ATOM 1719 O O . ASP A 1 223 ? 21.097 -1.364 -4.940 1.00 87.38 223 ASP A O 1
ATOM 1723 N N . SER A 1 224 ? 23.309 -1.007 -5.088 1.00 86.75 224 SER A N 1
ATOM 1724 C CA . SER A 1 224 ? 23.441 -0.449 -3.743 1.00 86.75 224 SER A CA 1
ATOM 1725 C C . SER A 1 224 ? 22.699 0.880 -3.575 1.00 86.75 224 SER A C 1
ATOM 1727 O O . SER A 1 224 ? 22.242 1.178 -2.477 1.00 86.75 224 SER A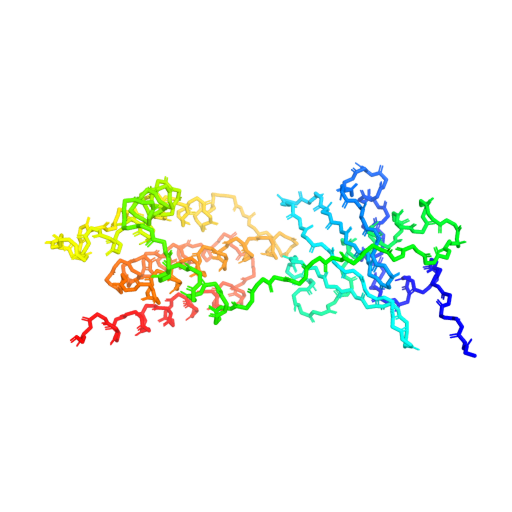 O 1
ATOM 1729 N N . VAL A 1 225 ? 22.557 1.678 -4.642 1.00 87.00 225 VAL A N 1
ATOM 1730 C CA . VAL A 1 225 ? 21.882 2.985 -4.578 1.00 87.00 225 VAL A CA 1
ATOM 1731 C C . VAL A 1 225 ? 20.382 2.789 -4.389 1.00 87.00 225 VAL A C 1
ATOM 1733 O O . VAL A 1 225 ? 19.806 3.381 -3.480 1.00 87.00 225 VAL A O 1
ATOM 1736 N N . GLY A 1 226 ? 19.758 1.913 -5.182 1.00 87.44 226 GLY A N 1
ATOM 1737 C CA . GLY A 1 226 ? 18.344 1.574 -5.010 1.00 87.44 226 GLY A CA 1
ATOM 1738 C C . GLY A 1 226 ? 18.048 0.971 -3.631 1.00 87.44 226 GLY A C 1
ATOM 1739 O O . GLY A 1 226 ? 17.003 1.242 -3.037 1.00 87.44 226 GLY A O 1
ATOM 1740 N N . LEU A 1 227 ? 18.992 0.206 -3.071 1.00 91.69 227 LEU A N 1
ATOM 1741 C CA . LEU A 1 227 ? 18.853 -0.346 -1.725 1.00 91.69 227 LEU A CA 1
ATOM 1742 C C . LEU A 1 227 ? 18.928 0.740 -0.642 1.00 91.69 227 LEU A C 1
ATOM 1744 O O . LEU A 1 227 ? 18.076 0.767 0.245 1.00 91.69 227 LEU A O 1
ATOM 1748 N N . GLU A 1 228 ? 19.890 1.662 -0.739 1.00 92.88 228 GLU A N 1
ATOM 1749 C CA . GLU A 1 228 ? 19.993 2.822 0.157 1.00 92.88 228 GLU A CA 1
ATOM 1750 C C . GLU A 1 228 ? 18.724 3.695 0.116 1.00 92.88 228 GLU A C 1
ATOM 1752 O O . GLU A 1 228 ? 18.265 4.170 1.159 1.00 92.88 228 GLU A O 1
ATOM 1757 N N . GLU A 1 229 ? 18.115 3.870 -1.061 1.00 94.12 229 GLU A N 1
ATOM 1758 C CA . GLU A 1 229 ? 16.857 4.610 -1.220 1.00 94.12 229 GLU A CA 1
ATOM 1759 C C . GLU A 1 229 ? 15.682 3.940 -0.487 1.00 94.12 229 GLU A C 1
ATOM 1761 O O . GLU A 1 229 ? 14.935 4.617 0.230 1.00 94.12 229 GLU A O 1
ATOM 1766 N N . GLU A 1 230 ? 15.517 2.618 -0.602 1.00 95.44 230 GLU A N 1
ATOM 1767 C CA . GLU A 1 230 ? 14.441 1.907 0.103 1.00 95.44 230 GLU A CA 1
ATOM 1768 C C . GLU A 1 230 ? 14.698 1.808 1.621 1.00 95.44 230 GLU A C 1
ATOM 1770 O O . GLU A 1 230 ? 13.746 1.890 2.403 1.00 95.44 230 GLU A O 1
ATOM 1775 N N . ILE A 1 231 ? 15.961 1.728 2.069 1.00 97.31 231 ILE A N 1
ATOM 1776 C CA . ILE A 1 231 ? 16.326 1.847 3.497 1.00 97.31 231 ILE A CA 1
ATOM 1777 C C . ILE A 1 231 ? 15.895 3.217 4.033 1.00 97.31 231 ILE A C 1
ATOM 1779 O O . ILE A 1 231 ? 15.188 3.304 5.042 1.00 97.31 231 ILE A O 1
ATOM 1783 N N . ALA A 1 232 ? 16.256 4.297 3.334 1.00 96.75 232 ALA A N 1
ATOM 1784 C CA . ALA A 1 232 ? 15.883 5.654 3.723 1.00 96.75 232 ALA A CA 1
ATOM 1785 C C . ALA A 1 232 ? 14.356 5.845 3.753 1.00 96.75 232 ALA A C 1
ATOM 1787 O O . ALA A 1 232 ? 13.821 6.534 4.630 1.00 96.75 232 ALA A O 1
ATOM 1788 N N . ARG A 1 233 ? 13.635 5.201 2.830 1.00 96.94 233 ARG A N 1
ATOM 1789 C CA . ARG A 1 233 ? 12.170 5.192 2.814 1.00 96.94 233 ARG A CA 1
ATOM 1790 C C . ARG A 1 233 ? 11.583 4.450 4.014 1.00 96.94 233 ARG A C 1
ATOM 1792 O O . ARG A 1 233 ? 10.649 4.963 4.632 1.00 96.94 233 ARG A O 1
ATOM 1799 N N . ALA A 1 234 ? 12.116 3.284 4.379 1.00 97.69 234 ALA A N 1
ATOM 1800 C CA . ALA A 1 234 ? 11.694 2.566 5.582 1.00 97.69 234 ALA A CA 1
ATOM 1801 C C . ALA A 1 234 ? 11.899 3.429 6.846 1.00 97.69 234 ALA A C 1
ATOM 1803 O O . ALA A 1 234 ? 10.996 3.540 7.678 1.00 97.69 234 ALA A O 1
ATOM 1804 N N . GLU A 1 235 ? 13.022 4.148 6.946 1.00 97.88 235 GLU A N 1
ATOM 1805 C CA . GLU A 1 235 ? 13.278 5.107 8.031 1.00 97.88 235 GLU A CA 1
ATOM 1806 C C . GLU A 1 235 ? 12.317 6.305 8.038 1.00 97.88 235 GLU A C 1
ATOM 1808 O O . GLU A 1 235 ? 11.940 6.816 9.100 1.00 97.88 235 GLU A O 1
ATOM 1813 N N . GLU A 1 236 ? 11.935 6.817 6.867 1.00 97.50 236 GLU A N 1
ATOM 1814 C CA . GLU A 1 236 ? 10.928 7.873 6.761 1.00 97.50 236 GLU A CA 1
ATOM 1815 C C . GLU A 1 236 ? 9.572 7.392 7.285 1.00 97.50 236 GLU A C 1
ATOM 1817 O O . GLU A 1 236 ? 8.968 8.076 8.118 1.00 97.50 236 GLU A O 1
ATOM 1822 N N . ILE A 1 237 ? 9.137 6.199 6.867 1.00 97.25 237 ILE A N 1
ATOM 1823 C CA . ILE A 1 237 ? 7.884 5.587 7.320 1.00 97.25 237 ILE A CA 1
ATOM 1824 C C . ILE A 1 237 ? 7.913 5.379 8.836 1.00 97.25 237 ILE A C 1
ATOM 1826 O O . ILE A 1 237 ? 6.980 5.803 9.520 1.00 97.25 237 ILE A O 1
ATOM 1830 N N . HIS A 1 238 ? 8.997 4.816 9.376 1.00 96.56 238 HIS A N 1
ATOM 1831 C CA . HIS A 1 238 ? 9.175 4.633 10.817 1.00 96.56 238 HIS A CA 1
ATOM 1832 C C . HIS A 1 238 ? 9.032 5.962 11.574 1.00 96.56 238 HIS A C 1
ATOM 1834 O O . HIS A 1 238 ? 8.242 6.076 12.511 1.00 96.56 238 HIS A O 1
ATOM 1840 N N . ARG A 1 239 ? 9.745 7.014 11.145 1.00 96.44 239 ARG A N 1
ATOM 1841 C CA . ARG A 1 239 ? 9.682 8.335 11.796 1.00 96.44 239 ARG A CA 1
ATOM 1842 C C . ARG A 1 239 ? 8.300 8.973 11.687 1.00 96.44 239 ARG A C 1
ATOM 1844 O O . ARG A 1 239 ? 7.867 9.641 12.628 1.00 96.44 239 ARG A O 1
ATOM 1851 N N . ALA A 1 240 ? 7.623 8.820 10.551 1.00 94.31 240 ALA A N 1
ATOM 1852 C CA . ALA A 1 240 ? 6.268 9.321 10.360 1.00 94.31 240 ALA A CA 1
ATOM 1853 C C . ALA A 1 240 ? 5.280 8.608 11.295 1.00 94.31 240 ALA A C 1
ATOM 1855 O O . ALA A 1 240 ? 4.506 9.276 11.983 1.00 94.31 240 ALA A O 1
ATOM 1856 N N . ALA A 1 241 ? 5.363 7.280 11.383 1.00 93.88 241 ALA A N 1
ATOM 1857 C CA . ALA A 1 241 ? 4.520 6.460 12.242 1.00 93.88 241 ALA A CA 1
ATOM 1858 C C . ALA A 1 241 ? 4.774 6.735 13.738 1.00 93.88 241 ALA A C 1
ATOM 1860 O O . ALA A 1 241 ? 3.832 7.021 14.475 1.00 93.88 241 ALA A O 1
ATOM 1861 N N . ALA A 1 242 ? 6.031 6.811 14.184 1.00 93.12 242 ALA A N 1
ATOM 1862 C CA . ALA A 1 242 ? 6.372 7.100 15.582 1.00 93.12 242 ALA A CA 1
ATOM 1863 C C . ALA A 1 242 ? 5.828 8.462 16.073 1.00 93.12 242 ALA A C 1
ATOM 1865 O O . ALA A 1 242 ? 5.413 8.619 17.226 1.00 93.12 242 ALA A O 1
ATOM 1866 N N . ARG A 1 243 ? 5.767 9.471 15.190 1.00 93.00 243 ARG A N 1
ATOM 1867 C CA . ARG A 1 243 ? 5.139 10.777 15.487 1.00 93.00 243 ARG A CA 1
ATOM 1868 C C . ARG A 1 243 ? 3.620 10.704 15.657 1.00 93.00 243 ARG A C 1
ATOM 1870 O O . ARG A 1 243 ? 3.045 11.605 16.265 1.00 93.00 243 ARG A O 1
ATOM 1877 N N . LEU A 1 244 ? 2.972 9.704 15.063 1.00 87.75 244 LEU A N 1
ATOM 1878 C CA . LEU A 1 244 ? 1.533 9.465 15.191 1.00 87.75 244 LEU A CA 1
ATOM 1879 C C . LEU A 1 244 ? 1.204 8.631 16.436 1.00 87.75 244 LEU A C 1
ATOM 1881 O O . LEU A 1 244 ? 0.166 8.867 17.036 1.00 87.75 244 LEU A O 1
ATOM 1885 N N . SER A 1 245 ? 2.098 7.722 16.834 1.00 79.88 245 SER A N 1
ATOM 1886 C CA . SER A 1 245 ? 2.000 6.904 18.057 1.00 79.88 245 SER A CA 1
ATOM 1887 C C . SER A 1 245 ? 2.128 7.734 19.345 1.00 79.88 245 SER A C 1
ATOM 1889 O O . SER A 1 245 ? 1.458 7.493 20.341 1.00 79.88 245 SER A O 1
ATOM 1891 N N . SER A 1 246 ? 2.955 8.780 19.310 1.00 71.38 246 SER A N 1
ATOM 1892 C CA . SER A 1 246 ? 3.241 9.652 20.459 1.00 71.38 246 SER A CA 1
ATOM 1893 C C . SER A 1 246 ? 2.167 10.716 20.768 1.00 71.38 246 SER A C 1
ATOM 1895 O O . SER A 1 246 ? 2.437 11.642 21.538 1.00 71.38 246 SER A O 1
ATOM 1897 N N . ARG A 1 247 ? 0.971 10.621 20.172 1.00 56.53 247 ARG A N 1
ATOM 1898 C CA . ARG A 1 247 ? -0.151 11.565 20.337 1.00 56.53 247 ARG A CA 1
ATOM 1899 C C . ARG A 1 247 ? -1.327 10.924 21.054 1.00 56.53 247 ARG A C 1
ATOM 1901 O O . ARG A 1 247 ? -1.946 11.653 21.860 1.00 56.53 247 ARG A O 1
#

pLDDT: mean 83.55, std 13.24, range [34.94, 97.88]

Radius of gyration: 22.43 Å; chains: 1; bounding box: 56×35×61 Å

Sequence (247 aa):
MVAVEVDVGTVRGLADPKSFERGEEYLAAGRVRRVAVDGTSVTATVEGSYAYRVRLDVTRRGLSGRCSCPHGADGAFCKHCVATALAWLRQHGSVERVDRPRGTPLSDKRLRAFLLGRDPEWLVDQLLAAAKVDRVVRARLDVAAGADPAVAYDDRELRERLEVTIDITDYVDFDAGDRYFHHVGRALDEVARLADSGFADAATSLAEYAKELLEDATDRVEDSVGLEEEIARAEEIHRAAARLSSR